Protein AF-0000000082424205 (afdb_homodimer)

Foldseek 3Di:
DAQEAEAEEQFAQVSLVVVLVVVVVVCVVQQQALLQAHDPPGDSPPPDSVQSHFWDADPVRGTAGNYAYEYQACVSLVCCCPDRNNNRYDPLSRYYHDDDFFQALCCLAPNSLVVCLVSNVVSNVVSVVSHRHYDYYHYDADPRRGSRNNSSVNNVVVCCVVPVD/DAQEAEAEEQFADVSLVVVLVVVVVVCVVQQAALLQAHDPPGDSPPPPSVQSHFWDADPVRGTAGNYAYEYQACVSLVCCCPDRNNNRYDPLSRYYHDDDFFQALCCLAPNSLVVCLVSNVVSNVVSVVSHRHYDYYHYDADPRRTSRNNSSVNNVVVCCVVPVD

pLDDT: mean 86.55, std 11.35, range [43.88, 97.56]

Solvent-accessible surface area (backbone atoms only — not comparable to full-atom values): 16750 Å² total; per-residue (Å²): 127,83,56,60,23,39,39,35,39,19,35,20,66,64,23,35,54,50,43,54,51,50,54,51,52,53,24,61,69,63,51,32,42,48,60,16,39,56,52,88,86,54,66,68,63,91,76,52,64,66,53,59,17,40,35,42,73,45,96,89,57,32,41,28,62,36,53,35,34,36,22,51,35,47,66,65,54,50,50,49,62,69,38,87,46,30,61,27,53,59,70,83,34,59,42,56,43,90,45,82,65,54,86,32,26,62,44,12,38,69,47,63,28,60,73,45,44,62,60,53,50,52,50,51,49,55,54,52,70,73,45,92,28,67,41,29,34,38,38,34,39,44,52,44,19,21,20,44,26,16,27,40,51,45,49,50,55,49,47,44,67,78,38,30,94,127,84,56,60,24,39,40,36,40,20,34,21,67,64,23,36,56,50,44,55,51,48,53,52,51,54,24,60,70,64,51,33,43,49,61,16,40,56,52,88,86,55,68,68,63,90,76,52,63,68,52,60,18,42,34,44,72,47,95,87,58,31,40,27,64,36,52,35,36,36,24,50,36,46,67,65,54,48,49,47,61,70,36,87,46,31,60,28,50,61,69,83,34,58,42,57,44,92,46,82,66,57,82,30,27,63,44,13,38,70,47,63,30,60,73,45,44,62,61,55,50,52,49,51,47,56,54,53,68,72,45,92,28,68,41,29,35,38,36,34,40,45,50,45,21,22,20,43,24,16,27,41,52,45,49,50,55,50,46,45,67,77,38,30,93

Organism: NCBI:txid245042

Radius of gyration: 18.66 Å; Cα contacts (8 Å, |Δi|>4): 651; chains: 2; bounding box: 44×49×50 Å

InterPro domains:
  IPR000217 Tubulin [PR01161] (12-32)
  IPR000217 Tubulin [PR01161] (55-74)
  IPR000217 Tubulin [PR01161] (97-108)
  IPR000217 Tubulin [PR01161] (110-134)
  IPR000217 Tubulin [PR01161] (136-154)
  IPR000217 Tubulin [PR01161] (155-165)
  IPR000217 Tubulin [PTHR11588] (4-165)
  IPR002452 Alpha tubulin [PR01162] (20-35)
  IPR002452 Alpha tubulin [PR01162] (47-60)
  IPR002452 Alpha tubulin [PR01162] (90-103)
  IPR002452 Alpha tubulin [PR01162] (122-130)
  IPR002452 Alpha tubulin [PR01162] (150-162)
  IPR002452 Alpha tubulin [PR01162] (163-165)
  IPR003008 Tubulin/FtsZ, GTPase domain [PF00091] (5-163)
  IPR003008 Tubulin/FtsZ, GTPase domain [SM00864] (51-165)
  IPR017975 Tubulin, conserved site [PS00227] (144-150)
  IPR036525 Tubulin/FtsZ, GTPase domain superfamily [G3DSA:3.40.50.1440] (3-165)
  IPR036525 Tubulin/FtsZ, GTPase domain superfamily [SSF52490] (4-165)

Sequence (330 aa):
MQERECISVHVGQAGVQMGNTCWELYCLEHGIQPDGQMPSDKTIGGGDDSFTTFFCETGAGKHVPRAIFVDLEPTVIDEVRGGVYRQLFHPEQLITGKEDAANNYARGHYTIGKEIIDQVLDRIRKLADQCTGLQGFLVFHSFGGGTGSGFTSLLMERLSVDYGKMQERECISVHVGQAGVQMGNTCWELYCLEHGIQPDGQMPSDKTIGGGDDSFTTFFCETGAGKHVPRAIFVDLEPTVIDEVRGGVYRQLFHPEQLITGKEDAANNYARGHYTIGKEIIDQVLDRIRKLADQCTGLQGFLVFHSFGGGTGSGFTSLLMERLSVDYGK

Secondary structure (DSSP, 8-state):
----EEEEEEEHHHHHHHHHHHHHHHHHHHT--TTS---TT----TT-HHHHHHEEE-TTS-EEESEEEEESSSHHHHHHHTSTTTTTS-GGGEEE-SS---S-HHIIIIIHHHHHHHHHHHHHHHHHHT-SSEEEEEEEEESS-SHHHHHHHHHHHHHHHHH--/----EEEEEEEHHHHHHHHHHHHHHHHHHHT--TTSPPPTT----TT-HHHHHHEEE-TTS-EEESEEEEESSSHHHHHHHTSTTTTTS-GGGEEE-SS---S-HHIIIIIHHHHHHHHHHHHHHHHHHT-SSEEEEEEEEESS-SHHHHHHHHHHHHHHHHH--

Structure (mmCIF, N/CA/C/O backbone):
data_AF-0000000082424205-model_v1
#
loop_
_entity.id
_entity.type
_entity.pdbx_description
1 polymer 'Tubulin alpha chain'
#
loop_
_atom_site.group_PDB
_atom_site.id
_atom_site.type_symbol
_atom_site.label_atom_id
_atom_site.label_alt_id
_atom_site.label_comp_id
_atom_site.label_asym_id
_atom_site.label_entity_id
_atom_site.label_seq_id
_atom_site.pdbx_PDB_ins_code
_atom_site.Cartn_x
_atom_site.Cartn_y
_atom_site.Cartn_z
_atom_site.occupancy
_atom_site.B_iso_or_equiv
_atom_site.auth_seq_id
_atom_site.auth_comp_id
_atom_site.auth_asym_id
_atom_site.auth_atom_id
_atom_site.pdbx_PDB_model_num
ATOM 1 N N . MET A 1 1 ? 18.297 9.453 -13.914 1 44.09 1 MET A N 1
ATOM 2 C CA . MET A 1 1 ? 17.641 9.68 -12.625 1 44.09 1 MET A CA 1
ATOM 3 C C . MET A 1 1 ? 17.156 8.367 -12.023 1 44.09 1 MET A C 1
ATOM 5 O O . MET A 1 1 ? 16.688 7.484 -12.742 1 44.09 1 MET A O 1
ATOM 9 N N . GLN A 1 2 ? 17.719 7.953 -10.992 1 57.41 2 GLN A N 1
ATOM 10 C CA . GLN A 1 2 ? 17.469 6.633 -10.422 1 57.41 2 GLN A CA 1
ATOM 11 C C . GLN A 1 2 ? 15.977 6.371 -10.25 1 57.41 2 GLN A C 1
ATOM 13 O O . GLN A 1 2 ? 15.242 7.227 -9.758 1 57.41 2 GLN A O 1
ATOM 18 N N . GLU A 1 3 ? 15.375 5.367 -10.922 1 76.75 3 GLU A N 1
ATOM 19 C CA . GLU A 1 3 ? 13.961 4.984 -10.859 1 76.75 3 GLU A CA 1
ATOM 20 C C . GLU A 1 3 ? 13.539 4.691 -9.422 1 76.75 3 GLU A C 1
ATOM 22 O O . GLU A 1 3 ? 14.344 4.203 -8.617 1 76.75 3 GLU A O 1
ATOM 27 N N . ARG A 1 4 ? 12.547 5.359 -8.961 1 85.12 4 ARG A N 1
ATOM 28 C CA . ARG A 1 4 ? 11.945 5.023 -7.676 1 85.12 4 ARG A CA 1
ATOM 29 C C . ARG A 1 4 ? 10.898 3.928 -7.828 1 85.12 4 ARG A C 1
ATOM 31 O O . ARG A 1 4 ? 9.836 4.156 -8.406 1 85.12 4 ARG A O 1
ATOM 38 N N . GLU A 1 5 ? 11.328 2.705 -7.402 1 92.56 5 GLU A N 1
ATOM 39 C CA . GLU A 1 5 ? 10.484 1.538 -7.617 1 92.56 5 GLU A CA 1
ATOM 40 C C . GLU A 1 5 ? 9.938 0.998 -6.301 1 92.56 5 GLU A C 1
ATOM 42 O O . GLU A 1 5 ? 10.547 1.192 -5.246 1 92.56 5 GLU A O 1
ATOM 47 N N . CYS A 1 6 ? 8.828 0.406 -6.402 1 93.94 6 CYS A N 1
ATOM 48 C CA . CYS A 1 6 ? 8.164 -0.158 -5.234 1 93.94 6 CYS A CA 1
ATOM 49 C C . CYS A 1 6 ? 7.539 -1.508 -5.562 1 93.94 6 CYS A C 1
ATOM 51 O O . CYS A 1 6 ? 7.004 -1.699 -6.656 1 93.94 6 CYS A O 1
ATOM 53 N N . ILE A 1 7 ? 7.648 -2.422 -4.621 1 96.19 7 ILE A N 1
ATOM 54 C CA . ILE A 1 7 ? 6.992 -3.715 -4.766 1 96.19 7 ILE A CA 1
ATOM 55 C C . ILE A 1 7 ? 5.742 -3.76 -3.885 1 96.19 7 ILE A C 1
ATOM 57 O O . ILE A 1 7 ? 5.805 -3.443 -2.693 1 96.19 7 ILE A O 1
ATOM 61 N N . SER A 1 8 ? 4.621 -4.102 -4.477 1 96.19 8 SER A N 1
ATOM 62 C CA . SER A 1 8 ? 3.369 -4.238 -3.74 1 96.19 8 SER A CA 1
ATOM 63 C C . SER A 1 8 ? 3.109 -5.688 -3.352 1 96.19 8 SER A C 1
ATOM 65 O O . SER A 1 8 ? 3.213 -6.59 -4.188 1 96.19 8 SER A O 1
ATOM 67 N N . VAL A 1 9 ? 2.748 -5.879 -2.094 1 96.75 9 VAL A N 1
ATOM 68 C CA . VAL A 1 9 ? 2.402 -7.219 -1.629 1 96.75 9 VAL A CA 1
ATOM 69 C C . VAL A 1 9 ? 0.969 -7.23 -1.105 1 96.75 9 VAL A C 1
ATOM 71 O O . VAL A 1 9 ? 0.669 -6.605 -0.083 1 96.75 9 VAL A O 1
ATOM 74 N N . HIS A 1 10 ? 0.152 -7.918 -1.775 1 96.06 10 HIS A N 1
ATOM 75 C CA . HIS A 1 10 ? -1.262 -8.031 -1.434 1 96.06 10 HIS A CA 1
ATOM 76 C C . HIS A 1 10 ? -1.552 -9.352 -0.726 1 96.06 10 HIS A C 1
ATOM 78 O O . HIS A 1 10 ? -1.491 -10.414 -1.341 1 96.06 10 HIS A O 1
ATOM 84 N N . VAL A 1 11 ? -1.947 -9.227 0.562 1 93.69 11 VAL A N 1
ATOM 85 C CA . VAL A 1 11 ? -2.043 -10.422 1.394 1 93.69 11 VAL A CA 1
ATOM 86 C C . VAL A 1 11 ? -3.482 -10.617 1.863 1 93.69 11 VAL A C 1
ATOM 88 O O . VAL A 1 11 ? -4.129 -9.664 2.311 1 93.69 11 VAL A O 1
ATOM 91 N N . GLY A 1 12 ? -3.963 -11.867 1.818 1 90.75 12 GLY A N 1
ATOM 92 C CA . GLY A 1 12 ? -5.273 -12.211 2.352 1 90.75 12 GLY A CA 1
ATOM 93 C C . GLY A 1 12 ? -6.41 -11.844 1.423 1 90.75 12 GLY A C 1
ATOM 94 O O . GLY A 1 12 ? -6.191 -11.227 0.379 1 90.75 12 GLY A O 1
ATOM 95 N N . GLN A 1 13 ? -7.598 -12.211 1.818 1 88.62 13 GLN A N 1
ATOM 96 C CA . GLN A 1 13 ? -8.781 -11.992 0.991 1 88.62 13 GLN A CA 1
ATOM 97 C C . GLN A 1 13 ? -8.953 -10.508 0.664 1 88.62 13 GLN A C 1
ATOM 99 O O . GLN A 1 13 ? -9.047 -10.133 -0.507 1 88.62 13 GLN A O 1
ATOM 104 N N . ALA A 1 14 ? -8.961 -9.742 1.713 1 87.62 14 ALA A N 1
ATOM 105 C CA . ALA A 1 14 ? -9.18 -8.312 1.491 1 87.62 14 ALA A CA 1
ATOM 106 C C . ALA A 1 14 ? -8.039 -7.703 0.685 1 87.62 14 ALA A C 1
ATOM 108 O O . ALA A 1 14 ? -8.266 -6.91 -0.229 1 87.62 14 ALA A O 1
ATOM 109 N N . GLY A 1 15 ? -6.797 -8.047 0.941 1 91.75 15 GLY A N 1
ATOM 110 C CA . GLY A 1 15 ? -5.641 -7.523 0.23 1 91.75 15 GLY A CA 1
ATOM 111 C C . GLY A 1 15 ? -5.633 -7.883 -1.243 1 91.75 15 GLY A C 1
ATOM 112 O O . GLY A 1 15 ? -5.367 -7.035 -2.096 1 91.75 15 GLY A O 1
ATOM 113 N N . VAL A 1 16 ? -5.945 -9.086 -1.507 1 93.69 16 VAL A N 1
ATOM 114 C CA . VAL A 1 16 ? -5.949 -9.57 -2.883 1 93.69 16 VAL A CA 1
ATOM 115 C C . VAL A 1 16 ? -7.066 -8.883 -3.67 1 93.69 16 VAL A C 1
ATOM 117 O O . VAL A 1 16 ? -6.848 -8.422 -4.793 1 93.69 16 VAL A O 1
ATOM 120 N N . GLN A 1 17 ? -8.219 -8.82 -3.078 1 89.12 17 GLN A N 1
ATOM 121 C CA . GLN A 1 17 ? -9.344 -8.172 -3.746 1 89.12 17 GLN A CA 1
ATOM 122 C C . GLN A 1 17 ? -9.047 -6.699 -4.016 1 89.12 17 GLN A C 1
ATOM 124 O O . GLN A 1 17 ? -9.305 -6.199 -5.113 1 89.12 17 GLN A O 1
ATOM 129 N N . MET A 1 18 ? -8.477 -6.059 -3.07 1 86.75 18 MET A N 1
ATOM 130 C CA . MET A 1 18 ? -8.102 -4.656 -3.24 1 86.75 18 MET A CA 1
ATOM 131 C C . MET A 1 18 ? -7.02 -4.508 -4.301 1 86.75 18 MET A C 1
ATOM 133 O O . MET A 1 18 ? -7.098 -3.619 -5.152 1 86.75 18 MET A O 1
ATOM 137 N N . GLY A 1 19 ? -6.062 -5.359 -4.211 1 91 19 GLY A N 1
ATOM 138 C CA . GLY A 1 19 ? -5.004 -5.316 -5.207 1 91 19 GLY A CA 1
ATOM 139 C C . GLY A 1 19 ? -5.516 -5.488 -6.625 1 91 19 GLY A C 1
ATOM 140 O O . GLY A 1 19 ? -5.129 -4.738 -7.527 1 91 19 GLY A O 1
ATOM 141 N N . ASN A 1 20 ? -6.379 -6.465 -6.781 1 89.75 20 ASN A N 1
ATOM 142 C CA . ASN A 1 20 ? -6.938 -6.723 -8.102 1 89.75 20 ASN A CA 1
ATOM 143 C C . ASN A 1 20 ? -7.641 -5.488 -8.664 1 89.75 20 ASN A C 1
ATOM 145 O O . ASN A 1 20 ? -7.398 -5.094 -9.805 1 89.75 20 ASN A O 1
ATOM 149 N N . THR A 1 21 ? -8.398 -4.855 -7.883 1 83.56 21 THR A N 1
ATOM 150 C CA . THR A 1 21 ? -9.125 -3.66 -8.281 1 83.56 21 THR A CA 1
ATOM 151 C C . THR A 1 21 ? -8.164 -2.514 -8.586 1 83.56 21 THR A C 1
ATOM 153 O O . THR A 1 21 ? -8.312 -1.814 -9.586 1 83.56 21 THR A O 1
ATOM 156 N N . CYS A 1 22 ? -7.195 -2.312 -7.793 1 83.81 22 CYS A N 1
ATOM 157 C CA . CYS A 1 22 ? -6.242 -1.216 -7.938 1 83.81 22 CYS A CA 1
ATOM 158 C C . CYS A 1 22 ? -5.438 -1.356 -9.227 1 83.81 22 CYS A C 1
ATOM 160 O O . CYS A 1 22 ? -5.246 -0.379 -9.945 1 83.81 22 CYS A O 1
ATOM 162 N N . TRP A 1 23 ? -4.965 -2.479 -9.469 1 90.06 23 TRP A N 1
ATOM 163 C CA . TRP A 1 23 ? -4.121 -2.668 -10.648 1 90.06 23 TRP A CA 1
ATOM 164 C C . TRP A 1 23 ? -4.938 -2.535 -11.93 1 90.06 23 TRP A C 1
ATOM 166 O O . TRP A 1 23 ? -4.43 -2.059 -12.945 1 90.06 23 TRP A O 1
ATOM 176 N N . GLU A 1 24 ? -6.215 -2.977 -11.859 1 84.69 24 GLU A N 1
ATOM 177 C CA . GLU A 1 24 ? -7.102 -2.703 -12.992 1 84.69 24 GLU A CA 1
ATOM 178 C C . GLU A 1 24 ? -7.215 -1.205 -13.25 1 84.69 24 GLU A C 1
ATOM 180 O O . GLU A 1 24 ? -7.121 -0.761 -14.398 1 84.69 24 GLU A O 1
ATOM 185 N N . LEU A 1 25 ? -7.387 -0.487 -12.211 1 78.25 25 LEU A N 1
ATOM 186 C CA . LEU A 1 25 ? -7.508 0.962 -12.328 1 78.25 25 LEU A CA 1
ATOM 187 C C . LEU A 1 25 ? -6.23 1.575 -12.883 1 78.25 25 LEU A C 1
ATOM 189 O O . LEU A 1 25 ? -6.281 2.475 -13.727 1 78.25 25 LEU A O 1
ATOM 193 N N . TYR A 1 26 ? -5.039 1.103 -12.406 1 83.81 26 TYR A N 1
ATOM 194 C CA . TYR A 1 26 ? -3.762 1.593 -12.914 1 83.81 26 TYR A CA 1
ATOM 195 C C . TYR A 1 26 ? -3.646 1.364 -14.414 1 83.81 26 TYR A C 1
ATOM 197 O O . TYR A 1 26 ? -3.184 2.242 -15.148 1 83.81 26 TYR A O 1
ATOM 205 N N . CYS A 1 27 ? -4.039 0.224 -14.805 1 86.31 27 CYS A N 1
ATOM 206 C CA . CYS A 1 27 ? -3.977 -0.115 -16.219 1 86.31 27 CYS A CA 1
ATOM 207 C C . CYS A 1 27 ? -4.883 0.798 -17.047 1 86.31 27 CYS A C 1
ATOM 209 O O . CYS A 1 27 ? -4.457 1.348 -18.062 1 86.31 27 CYS A O 1
ATOM 211 N N . LEU A 1 28 ? -6.086 0.944 -16.641 1 77.94 28 LEU A N 1
ATOM 212 C CA . LEU A 1 28 ? -7.055 1.774 -17.359 1 77.94 28 LEU A CA 1
ATOM 213 C C . LEU A 1 28 ? -6.543 3.203 -17.5 1 77.94 28 LEU A C 1
ATOM 215 O O . LEU A 1 28 ? -6.605 3.787 -18.578 1 77.94 28 LEU A O 1
ATOM 219 N N . GLU A 1 29 ? -5.906 3.682 -16.547 1 75.38 29 GLU A N 1
ATOM 220 C CA . GLU A 1 29 ? -5.438 5.062 -16.531 1 75.38 29 GLU A CA 1
ATOM 221 C C . GLU A 1 29 ? -4.27 5.262 -17.484 1 75.38 29 GLU A C 1
ATOM 223 O O . GLU A 1 29 ? -4.125 6.328 -18.078 1 75.38 29 GLU A O 1
ATOM 228 N N . HIS A 1 30 ? -3.572 4.27 -17.609 1 79.94 30 HIS A N 1
ATOM 229 C CA . HIS A 1 30 ? -2.357 4.434 -18.391 1 79.94 30 HIS A CA 1
ATOM 230 C C . HIS A 1 30 ? -2.51 3.801 -19.781 1 79.94 30 HIS A C 1
ATOM 232 O O . HIS A 1 30 ? -1.548 3.738 -20.547 1 79.94 30 HIS A O 1
ATOM 238 N N . GLY A 1 31 ? -3.688 3.322 -19.953 1 82.56 31 GLY A N 1
ATOM 239 C CA . GLY A 1 31 ? -3.953 2.752 -21.266 1 82.56 31 GLY A CA 1
ATOM 240 C C . GLY A 1 31 ? -3.291 1.402 -21.484 1 82.56 31 GLY A C 1
ATOM 241 O O . GLY A 1 31 ? -2.971 1.031 -22.609 1 82.56 31 GLY A O 1
ATOM 242 N N . ILE A 1 32 ? -2.971 0.729 -20.406 1 88.12 32 ILE A N 1
ATOM 243 C CA . ILE A 1 32 ? -2.406 -0.614 -20.484 1 88.12 32 ILE A CA 1
ATOM 244 C C . ILE A 1 32 ? -3.527 -1.638 -20.656 1 88.12 32 ILE A C 1
ATOM 246 O O . ILE A 1 32 ? -4.516 -1.609 -19.922 1 88.12 32 ILE A O 1
ATOM 250 N N . GLN A 1 33 ? -3.357 -2.475 -21.578 1 91.75 33 GLN A N 1
ATOM 251 C CA . GLN A 1 33 ? -4.336 -3.531 -21.812 1 91.75 33 GLN A CA 1
ATOM 252 C C . GLN A 1 33 ? -4.227 -4.625 -20.75 1 91.75 33 GLN A C 1
ATOM 254 O O . GLN A 1 33 ? -3.223 -4.711 -20.047 1 91.75 33 GLN A O 1
ATOM 259 N N . PRO A 1 34 ? -5.234 -5.461 -20.625 1 92.62 34 PRO A N 1
ATOM 260 C CA . PRO A 1 34 ? -5.258 -6.484 -19.578 1 92.62 34 PRO A CA 1
ATOM 261 C C . PRO A 1 34 ? -4.09 -7.465 -19.688 1 92.62 34 PRO A C 1
ATOM 263 O O . PRO A 1 34 ? -3.77 -8.156 -18.719 1 92.62 34 PRO A O 1
ATOM 266 N N . ASP A 1 35 ? -3.473 -7.477 -20.797 1 92.56 35 ASP A N 1
ATOM 267 C CA . ASP A 1 35 ? -2.348 -8.391 -20.969 1 92.56 35 ASP A CA 1
ATOM 268 C C . ASP A 1 35 ? -1.019 -7.672 -20.75 1 92.56 35 ASP A C 1
ATOM 270 O O . ASP A 1 35 ? 0.048 -8.242 -20.969 1 92.56 35 ASP A O 1
ATOM 274 N N . GLY A 1 36 ? -1.076 -6.383 -20.344 1 92.06 36 GLY A N 1
ATOM 275 C CA . GLY A 1 36 ? 0.127 -5.625 -20.047 1 92.06 36 GLY A CA 1
ATOM 276 C C . GLY A 1 36 ? 0.686 -4.887 -21.234 1 92.06 36 GLY A C 1
ATOM 277 O O . GLY A 1 36 ? 1.677 -4.16 -21.125 1 92.06 36 GLY A O 1
ATOM 278 N N . GLN A 1 37 ? 0.066 -5.023 -22.375 1 92.06 37 GLN A N 1
ATOM 279 C CA . GLN A 1 37 ? 0.55 -4.348 -23.562 1 92.06 37 GLN A CA 1
ATOM 280 C C . GLN A 1 37 ? -0.008 -2.932 -23.656 1 92.06 37 GLN A C 1
ATOM 282 O O . GLN A 1 37 ? -1.08 -2.643 -23.125 1 92.06 37 GLN A O 1
ATOM 287 N N . MET A 1 38 ? 0.776 -2.105 -24.172 1 86.06 38 MET A N 1
ATOM 288 C CA . MET A 1 38 ? 0.33 -0.743 -24.453 1 86.06 38 MET A CA 1
ATOM 289 C C . MET A 1 38 ? 0.07 -0.551 -25.938 1 86.06 38 MET A C 1
ATOM 291 O O . MET A 1 38 ? 0.834 -1.037 -26.781 1 86.06 38 MET A O 1
ATOM 295 N N . PRO A 1 39 ? -1.038 0.11 -26.156 1 76.94 39 PRO A N 1
ATOM 296 C CA . PRO A 1 39 ? -1.287 0.369 -27.578 1 76.94 39 PRO A CA 1
ATOM 297 C C . PRO A 1 39 ? -0.208 1.239 -28.203 1 76.94 39 PRO A C 1
ATOM 299 O O . PRO A 1 39 ? 0.379 2.092 -27.547 1 76.94 39 PRO A O 1
ATOM 302 N N . SER A 1 40 ? 0.181 0.964 -29.328 1 68.81 40 SER A N 1
ATOM 303 C CA . SER A 1 40 ? 1.245 1.612 -30.094 1 68.81 40 SER A CA 1
ATOM 304 C C . SER A 1 40 ? 1.058 3.125 -30.125 1 68.81 40 SER A C 1
ATOM 306 O O . SER A 1 40 ? 2.033 3.875 -30.219 1 68.81 40 SER A O 1
ATOM 308 N N . ASP A 1 41 ? -0.094 3.643 -30.016 1 65.69 41 ASP A N 1
ATOM 309 C CA . ASP A 1 41 ? -0.349 5.07 -30.188 1 65.69 41 ASP A CA 1
ATOM 310 C C . ASP A 1 41 ? -0.282 5.805 -28.859 1 65.69 41 ASP A C 1
ATOM 312 O O . ASP A 1 41 ? -0.429 7.027 -28.812 1 65.69 41 ASP A O 1
ATOM 316 N N . LYS A 1 42 ? -0.223 5.105 -27.922 1 61.56 42 LYS A N 1
ATOM 317 C CA . LYS A 1 42 ? -0.179 5.762 -26.609 1 61.56 42 LYS A CA 1
ATOM 318 C C . LYS A 1 42 ? 1.198 5.621 -25.969 1 61.56 42 LYS A C 1
ATOM 320 O O . LYS A 1 42 ? 1.838 4.57 -26.094 1 61.56 42 LYS A O 1
ATOM 325 N N . THR A 1 43 ? 1.988 6.656 -26.031 1 55.03 43 THR A N 1
ATOM 326 C CA . THR A 1 43 ? 3.227 6.652 -25.266 1 55.03 43 THR A CA 1
ATOM 327 C C . THR A 1 43 ? 2.963 7.047 -23.812 1 55.03 43 THR A C 1
ATOM 329 O O . THR A 1 43 ? 2.068 7.848 -23.531 1 55.03 43 THR A O 1
ATOM 332 N N . ILE A 1 44 ? 3.145 6.043 -22.969 1 55.88 44 ILE A N 1
ATOM 333 C CA . ILE A 1 44 ? 3.119 6.531 -21.594 1 55.88 44 ILE A CA 1
ATOM 334 C C . ILE A 1 44 ? 3.846 7.871 -21.516 1 55.88 44 ILE A C 1
ATOM 336 O O . ILE A 1 44 ? 4.949 8.023 -22.031 1 55.88 44 ILE A O 1
ATOM 340 N N . GLY A 1 45 ? 3.227 8.852 -21.562 1 47.53 45 GLY A N 1
ATOM 341 C CA . GLY A 1 45 ? 4.008 10.07 -21.469 1 47.53 45 GLY A CA 1
ATOM 342 C C . GLY A 1 45 ? 5.215 9.945 -20.562 1 47.53 45 GLY A C 1
ATOM 343 O O . GLY A 1 45 ? 5.141 9.297 -19.516 1 47.53 45 GLY A O 1
ATOM 344 N N . GLY A 1 46 ? 6.445 9.75 -21.188 1 47.31 46 GLY A N 1
ATOM 345 C CA . GLY A 1 46 ? 7.789 9.734 -20.625 1 47.31 46 GLY A CA 1
ATOM 346 C C . GLY A 1 46 ? 7.852 10.242 -19.203 1 47.31 46 GLY A C 1
ATOM 347 O O . GLY A 1 46 ? 8.828 10 -18.484 1 47.31 46 GLY A O 1
ATOM 348 N N . GLY A 1 47 ? 7.02 11.039 -18.812 1 47.03 47 GLY A N 1
ATOM 349 C CA . GLY A 1 47 ? 7.227 11.828 -17.609 1 47.03 47 GLY A CA 1
ATOM 350 C C . GLY A 1 47 ? 6.484 11.281 -16.406 1 47.03 47 GLY A C 1
ATOM 351 O O . GLY A 1 47 ? 6.516 11.875 -15.328 1 47.03 47 GLY A O 1
ATOM 352 N N . ASP A 1 48 ? 5.734 10.102 -16.672 1 57.78 48 ASP A N 1
ATOM 353 C CA . ASP A 1 48 ? 4.902 9.758 -15.531 1 57.78 48 ASP A CA 1
ATOM 354 C C . ASP A 1 48 ? 5.629 8.789 -14.594 1 57.78 48 ASP A C 1
ATOM 356 O O . ASP A 1 48 ? 5.625 7.578 -14.828 1 57.78 48 ASP A O 1
ATOM 360 N N . ASP A 1 49 ? 6.504 9.234 -13.75 1 64.12 49 ASP A N 1
ATOM 361 C CA . ASP A 1 49 ? 7.301 8.609 -12.703 1 64.12 49 ASP A CA 1
ATOM 362 C C . ASP A 1 49 ? 6.473 7.586 -11.922 1 64.12 49 ASP A C 1
ATOM 364 O O . ASP A 1 49 ? 6.992 6.547 -11.508 1 64.12 49 ASP A O 1
ATOM 368 N N . SER A 1 50 ? 5.156 7.797 -11.992 1 65.31 50 SER A N 1
ATOM 369 C CA . SER A 1 50 ? 4.352 6.879 -11.195 1 65.31 50 SER A CA 1
ATOM 370 C C . SER A 1 50 ? 4.207 5.527 -11.883 1 65.31 50 SER A C 1
ATOM 372 O O . SER A 1 50 ? 4.164 4.488 -11.219 1 65.31 50 SER A O 1
ATOM 374 N N . PHE A 1 51 ? 4.352 5.539 -13.133 1 75.25 51 PHE A N 1
ATOM 375 C CA . PHE A 1 51 ? 4.203 4.309 -13.906 1 75.25 51 PHE A CA 1
ATOM 376 C C . PHE A 1 51 ? 5.406 3.395 -13.703 1 75.25 51 PHE A C 1
ATOM 378 O O . PHE A 1 51 ? 5.246 2.221 -13.359 1 75.25 51 PHE A O 1
ATOM 385 N N . THR A 1 52 ? 6.527 3.971 -13.812 1 82.19 52 THR A N 1
ATOM 386 C CA . THR A 1 52 ? 7.738 3.166 -13.688 1 82.19 52 THR A CA 1
ATOM 387 C C . THR A 1 52 ? 7.941 2.725 -12.242 1 82.19 52 THR A C 1
ATOM 389 O O . THR A 1 52 ? 8.695 1.788 -11.977 1 82.19 52 THR A O 1
ATOM 392 N N . THR A 1 53 ? 7.246 3.311 -11.375 1 86.31 53 THR A N 1
ATOM 393 C CA . THR A 1 53 ? 7.355 2.973 -9.961 1 86.31 53 THR A CA 1
ATOM 394 C C . THR A 1 53 ? 6.734 1.607 -9.688 1 86.31 53 THR A C 1
ATOM 396 O O . THR A 1 53 ? 7.281 0.814 -8.914 1 86.31 53 THR A O 1
ATOM 399 N N . PHE A 1 54 ? 5.719 1.287 -10.445 1 90.38 54 PHE A N 1
ATOM 400 C CA . PHE A 1 54 ? 4.926 0.131 -10.039 1 90.38 54 PHE A CA 1
ATOM 401 C C . PHE A 1 54 ? 4.992 -0.967 -11.094 1 90.38 54 PHE A C 1
ATOM 403 O O . PHE A 1 54 ? 4.633 -2.115 -10.828 1 90.38 54 PHE A O 1
ATOM 410 N N . PHE A 1 55 ? 5.441 -0.604 -12.242 1 91.88 55 PHE A N 1
ATOM 411 C CA . PHE A 1 55 ? 5.496 -1.588 -13.32 1 91.88 55 PHE A CA 1
ATOM 412 C C . PHE A 1 55 ? 6.938 -1.851 -13.742 1 91.88 55 PHE A C 1
ATOM 414 O O . PHE A 1 55 ? 7.785 -0.957 -13.664 1 91.88 55 PHE A O 1
ATOM 421 N N . CYS A 1 56 ? 7.117 -3.074 -14.117 1 90.81 56 CYS A N 1
ATOM 422 C CA . CYS A 1 56 ? 8.336 -3.451 -14.82 1 90.81 56 CYS A CA 1
ATOM 423 C C . CYS A 1 56 ? 8.07 -3.689 -16.297 1 90.81 56 CYS A C 1
ATOM 425 O O . CYS A 1 56 ? 7.062 -4.297 -16.656 1 90.81 56 CYS A O 1
ATOM 427 N N . GLU A 1 57 ? 8.883 -3.18 -17.047 1 87.88 57 GLU A N 1
ATOM 428 C CA . GLU A 1 57 ? 8.766 -3.424 -18.484 1 87.88 57 GLU A CA 1
ATOM 429 C C . GLU A 1 57 ? 9.648 -4.586 -18.922 1 87.88 57 GLU A C 1
ATOM 431 O O . GLU A 1 57 ? 10.867 -4.57 -18.703 1 87.88 57 GLU A O 1
ATOM 436 N N . THR A 1 58 ? 8.992 -5.559 -19.484 1 87.88 58 THR A N 1
ATOM 437 C CA . THR A 1 58 ? 9.742 -6.707 -19.984 1 87.88 58 THR A CA 1
ATOM 438 C C . THR A 1 58 ? 10.391 -6.391 -21.328 1 87.88 58 THR A C 1
ATOM 440 O O . THR A 1 58 ? 10.086 -5.367 -21.953 1 87.88 58 THR A O 1
ATOM 443 N N . GLY A 1 59 ? 11.266 -7.258 -21.75 1 84.38 59 GLY A N 1
ATOM 444 C CA . GLY A 1 59 ? 11.914 -7.105 -23.047 1 84.38 59 GLY A CA 1
ATOM 445 C C . GLY A 1 59 ? 10.93 -7.086 -24.203 1 84.38 59 GLY A C 1
ATOM 446 O O . GLY A 1 59 ? 11.188 -6.449 -25.234 1 84.38 59 GLY A O 1
ATOM 447 N N . ALA A 1 60 ? 9.789 -7.715 -24.094 1 85.31 60 ALA A N 1
ATOM 448 C CA . ALA A 1 60 ? 8.781 -7.809 -25.156 1 85.31 60 ALA A CA 1
ATOM 449 C C . ALA A 1 60 ? 7.844 -6.605 -25.125 1 85.31 60 ALA A C 1
ATOM 451 O O . ALA A 1 60 ? 6.863 -6.555 -25.875 1 85.31 60 ALA A O 1
ATOM 452 N N . GLY A 1 61 ? 8.094 -5.668 -24.172 1 84.75 61 GLY A N 1
ATOM 453 C CA . GLY A 1 61 ? 7.305 -4.449 -24.125 1 84.75 61 GLY A CA 1
ATOM 454 C C . GLY A 1 61 ? 6.09 -4.559 -23.219 1 84.75 61 GLY A C 1
ATOM 455 O O . GLY A 1 61 ? 5.262 -3.643 -23.172 1 84.75 61 GLY A O 1
ATOM 456 N N . LYS A 1 62 ? 5.977 -5.672 -22.562 1 89.62 62 LYS A N 1
ATOM 457 C CA . LYS A 1 62 ? 4.871 -5.852 -21.641 1 89.62 62 LYS A CA 1
ATOM 458 C C . LYS A 1 62 ? 5.152 -5.164 -20.297 1 89.62 62 LYS A C 1
ATOM 460 O O . LYS A 1 62 ? 6.273 -5.215 -19.797 1 89.62 62 LYS A O 1
ATOM 465 N N . HIS A 1 63 ? 4.16 -4.527 -19.844 1 90.56 63 HIS A N 1
ATOM 466 C CA . HIS A 1 63 ? 4.254 -3.924 -18.516 1 90.56 63 HIS A CA 1
ATOM 467 C C . HIS A 1 63 ? 3.627 -4.824 -17.453 1 90.56 63 HIS A C 1
ATOM 469 O O . HIS A 1 63 ? 2.424 -5.09 -17.5 1 90.56 63 HIS A O 1
ATOM 475 N N . VAL A 1 64 ? 4.445 -5.215 -16.562 1 93.06 64 VAL A N 1
ATOM 476 C CA . VAL A 1 64 ? 4.012 -6.164 -15.547 1 93.06 64 VAL A CA 1
ATOM 477 C C . VAL A 1 64 ? 4.086 -5.508 -14.164 1 93.06 64 VAL A C 1
ATOM 479 O O . VAL A 1 64 ? 5.086 -4.875 -13.828 1 93.06 64 VAL A O 1
ATOM 482 N N . PRO A 1 65 ? 3.043 -5.695 -13.414 1 95 65 PRO A N 1
ATOM 483 C CA . PRO A 1 65 ? 3.062 -5.117 -12.07 1 95 65 PRO A CA 1
ATOM 484 C C . PRO A 1 65 ? 4.191 -5.672 -11.211 1 95 65 PRO A C 1
ATOM 486 O O . PRO A 1 65 ? 4.477 -6.871 -11.25 1 95 65 PRO A O 1
ATOM 489 N N . ARG A 1 66 ? 4.863 -4.77 -10.508 1 95.81 66 ARG A N 1
ATOM 490 C CA . ARG A 1 66 ? 5.73 -5.199 -9.414 1 95.81 66 ARG A CA 1
ATOM 491 C C . ARG A 1 66 ? 4.91 -5.551 -8.172 1 95.81 66 ARG A C 1
ATOM 493 O O . ARG A 1 66 ? 4.938 -4.82 -7.18 1 95.81 66 ARG A O 1
ATOM 500 N N . ALA A 1 67 ? 4.277 -6.703 -8.242 1 96.94 67 ALA A N 1
ATOM 501 C CA . ALA A 1 67 ? 3.303 -7.055 -7.211 1 96.94 67 ALA A CA 1
ATOM 502 C C . ALA A 1 67 ? 3.291 -8.562 -6.957 1 96.94 67 ALA A C 1
ATOM 504 O O . ALA A 1 67 ? 3.568 -9.352 -7.863 1 96.94 67 ALA A O 1
ATOM 505 N N . ILE A 1 68 ? 3.006 -8.867 -5.766 1 97.5 68 ILE A N 1
ATOM 506 C CA . ILE A 1 68 ? 2.777 -10.242 -5.348 1 97.5 68 ILE A CA 1
ATOM 507 C C . ILE A 1 68 ? 1.417 -10.359 -4.664 1 97.5 68 ILE A C 1
ATOM 509 O O . ILE A 1 68 ? 1.048 -9.5 -3.859 1 97.5 68 ILE A O 1
ATOM 513 N N . PHE A 1 69 ? 0.68 -11.406 -5.039 1 97.5 69 PHE A N 1
ATOM 514 C CA . PHE A 1 69 ? -0.585 -11.742 -4.398 1 97.5 69 PHE A CA 1
ATOM 515 C C . PHE A 1 69 ? -0.461 -13.031 -3.596 1 97.5 69 PHE A C 1
ATOM 517 O O . PHE A 1 69 ? 0.021 -14.047 -4.109 1 97.5 69 PHE A O 1
ATOM 524 N N . VAL A 1 70 ? -0.867 -12.914 -2.355 1 96.25 70 VAL A N 1
ATOM 525 C CA . VAL A 1 70 ? -0.714 -14.07 -1.476 1 96.25 70 VAL A CA 1
ATOM 526 C C . VAL A 1 70 ? -2.004 -14.297 -0.692 1 96.25 70 VAL A C 1
ATOM 528 O O . VAL A 1 70 ? -2.551 -13.367 -0.099 1 96.25 70 VAL A O 1
ATOM 531 N N . ASP A 1 71 ? -2.471 -15.453 -0.682 1 93.88 71 ASP A N 1
ATOM 532 C CA . ASP A 1 71 ? -3.531 -15.891 0.22 1 93.88 71 ASP A CA 1
ATOM 533 C C . ASP A 1 71 ? -3.344 -17.359 0.616 1 93.88 71 ASP A C 1
ATOM 535 O O . ASP A 1 71 ? -2.99 -18.188 -0.22 1 93.88 71 ASP A O 1
ATOM 539 N N . LEU A 1 72 ? -3.598 -17.547 1.885 1 90.25 72 LEU A N 1
ATOM 540 C CA . LEU A 1 72 ? -3.428 -18.906 2.379 1 90.25 72 LEU A CA 1
ATOM 541 C C . LEU A 1 72 ? -4.539 -19.812 1.864 1 90.25 72 LEU A C 1
ATOM 543 O O . LEU A 1 72 ? -4.43 -21.047 1.938 1 90.25 72 LEU A O 1
ATOM 547 N N . GLU A 1 73 ? -5.629 -19.266 1.362 1 89.38 73 GLU A N 1
ATOM 548 C CA . GLU A 1 73 ? -6.691 -19.969 0.65 1 89.38 73 GLU A CA 1
ATOM 549 C C . GLU A 1 73 ? -6.703 -19.594 -0.831 1 89.38 73 GLU A C 1
ATOM 551 O O . GLU A 1 73 ? -6.465 -18.438 -1.189 1 89.38 73 GLU A O 1
ATOM 556 N N . PRO A 1 74 ? -7.18 -20.578 -1.68 1 91.5 74 PRO A N 1
ATOM 557 C CA . PRO A 1 74 ? -7.004 -20.359 -3.117 1 91.5 74 PRO A CA 1
ATOM 558 C C . PRO A 1 74 ? -8.086 -19.469 -3.719 1 91.5 74 PRO A C 1
ATOM 560 O O . PRO A 1 74 ? -7.906 -18.922 -4.805 1 91.5 74 PRO A O 1
ATOM 563 N N . THR A 1 75 ? -9.18 -19.281 -3.094 1 91.88 75 THR A N 1
ATOM 564 C CA . THR A 1 75 ? -10.398 -18.781 -3.711 1 91.88 75 THR A CA 1
ATOM 565 C C . THR A 1 75 ? -10.141 -17.422 -4.375 1 91.88 75 THR A C 1
ATOM 567 O O . THR A 1 75 ? -10.383 -17.266 -5.574 1 91.88 75 THR A O 1
ATOM 570 N N . VAL A 1 76 ? -9.641 -16.5 -3.672 1 92.69 76 VAL A N 1
ATOM 571 C CA . VAL A 1 76 ? -9.523 -15.148 -4.211 1 92.69 76 VAL A CA 1
ATOM 572 C C . VAL A 1 76 ? -8.375 -15.094 -5.215 1 92.69 76 VAL A C 1
ATOM 574 O O . VAL A 1 76 ? -8.414 -14.312 -6.164 1 92.69 76 VAL A O 1
ATOM 577 N N . ILE A 1 77 ? -7.363 -15.867 -5.039 1 95.88 77 ILE A N 1
ATOM 578 C CA . ILE A 1 77 ? -6.27 -15.938 -6 1 95.88 77 ILE A CA 1
ATOM 579 C C . ILE A 1 77 ? -6.773 -16.516 -7.316 1 95.88 77 ILE A C 1
ATOM 581 O O . ILE A 1 77 ? -6.402 -16.062 -8.398 1 95.88 77 ILE A O 1
ATOM 585 N N . ASP A 1 78 ? -7.613 -17.516 -7.211 1 95.12 78 ASP A N 1
ATOM 586 C CA . ASP A 1 78 ? -8.195 -18.125 -8.406 1 95.12 78 ASP A CA 1
ATOM 587 C C . ASP A 1 78 ? -9.047 -17.125 -9.172 1 95.12 78 ASP A C 1
ATOM 589 O O . ASP A 1 78 ? -9.109 -17.172 -10.406 1 95.12 78 ASP A O 1
ATOM 593 N N . GLU A 1 79 ? -9.664 -16.25 -8.414 1 94.25 79 GLU A N 1
ATOM 594 C CA . GLU A 1 79 ? -10.414 -15.18 -9.07 1 94.25 79 GLU A CA 1
ATOM 595 C C . GLU A 1 79 ? -9.508 -14.289 -9.906 1 94.25 79 GLU A C 1
ATOM 597 O O . GLU A 1 79 ? -9.875 -13.867 -11 1 94.25 79 GLU A O 1
ATOM 602 N N . VAL A 1 80 ? -8.328 -14.008 -9.375 1 95.12 80 VAL A N 1
ATOM 603 C CA . VAL A 1 80 ? -7.355 -13.219 -10.125 1 95.12 80 VAL A CA 1
ATOM 604 C C . VAL A 1 80 ? -6.859 -14.016 -11.328 1 95.12 80 VAL A C 1
ATOM 606 O O . VAL A 1 80 ? -6.805 -13.492 -12.445 1 95.12 80 VAL A O 1
ATOM 609 N N . ARG A 1 81 ? -6.617 -15.25 -11.156 1 95.62 81 ARG A N 1
ATOM 610 C CA . ARG A 1 81 ? -6.113 -16.141 -12.195 1 95.62 81 ARG A CA 1
ATOM 611 C C . ARG A 1 81 ? -7.125 -16.281 -13.328 1 95.62 81 ARG A C 1
ATOM 613 O O . ARG A 1 81 ? -6.746 -16.484 -14.484 1 95.62 81 ARG A O 1
ATOM 620 N N . GLY A 1 82 ? -8.32 -16.188 -13 1 94.38 82 GLY A N 1
ATOM 621 C CA . GLY A 1 82 ? -9.367 -16.406 -13.977 1 94.38 82 GLY A CA 1
ATOM 622 C C . GLY A 1 82 ? -10.023 -15.125 -14.438 1 94.38 82 GL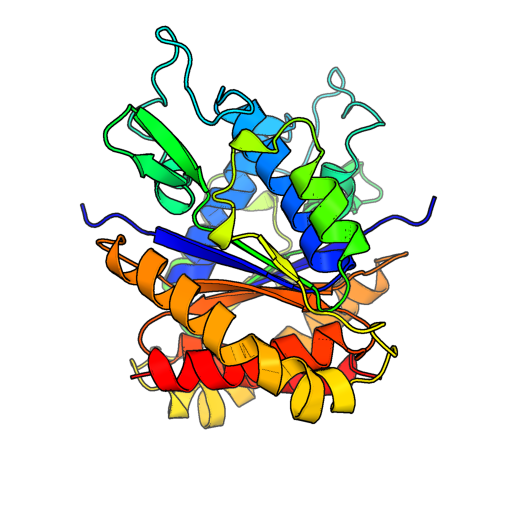Y A C 1
ATOM 623 O O . GLY A 1 82 ? -11 -15.156 -15.188 1 94.38 82 GLY A O 1
ATOM 624 N N . GLY A 1 83 ? -9.539 -14.008 -13.984 1 93 83 GLY A N 1
ATOM 625 C CA . GLY A 1 83 ? -10.172 -12.734 -14.281 1 93 83 GLY A CA 1
ATOM 626 C C . GLY A 1 83 ? -9.719 -12.125 -15.594 1 93 83 GLY A C 1
ATOM 627 O O . GLY A 1 83 ? -8.891 -12.711 -16.297 1 93 83 GLY A O 1
ATOM 628 N N . VAL A 1 84 ? -10.18 -10.945 -15.93 1 92.25 84 VAL A N 1
ATOM 629 C CA . VAL A 1 84 ? -9.93 -10.227 -17.172 1 92.25 84 VAL A CA 1
ATOM 630 C C . VAL A 1 84 ? -8.438 -9.898 -17.281 1 92.25 84 VAL A C 1
ATOM 632 O O . VAL A 1 84 ? -7.863 -9.953 -18.375 1 92.25 84 VAL A O 1
ATOM 635 N N . TYR A 1 85 ? -7.832 -9.672 -16.141 1 92.5 85 TYR A N 1
ATOM 636 C CA . TYR A 1 85 ? -6.441 -9.242 -16.141 1 92.5 85 TYR A CA 1
ATOM 637 C C . TYR A 1 85 ? -5.508 -10.398 -15.812 1 92.5 85 TYR A C 1
ATOM 639 O O . TYR A 1 85 ? -4.402 -10.195 -15.305 1 92.5 85 TYR A O 1
ATOM 647 N N . ARG A 1 86 ? -5.879 -11.562 -16.016 1 90.5 86 ARG A N 1
ATOM 648 C CA . ARG A 1 86 ? -5.133 -12.766 -15.664 1 90.5 86 ARG A CA 1
ATOM 649 C C . ARG A 1 86 ? -3.754 -12.766 -16.312 1 90.5 86 ARG A C 1
ATOM 651 O O . ARG A 1 86 ? -2.805 -13.336 -15.773 1 90.5 86 ARG A O 1
ATOM 658 N N . GLN A 1 87 ? -3.674 -12.148 -17.422 1 93.56 87 GLN A N 1
ATOM 659 C CA . GLN A 1 87 ? -2.408 -12.203 -18.156 1 93.56 87 GLN A CA 1
ATOM 660 C C . GLN A 1 87 ? -1.482 -11.07 -17.719 1 93.56 87 GLN A C 1
ATOM 662 O O . GLN A 1 87 ? -0.337 -10.984 -18.172 1 93.56 87 GLN A O 1
ATOM 667 N N . LEU A 1 88 ? -1.95 -10.266 -16.875 1 94.56 88 LEU A N 1
ATOM 668 C CA . LEU A 1 88 ? -1.167 -9.133 -16.422 1 94.56 88 LEU A CA 1
ATOM 669 C C . LEU A 1 88 ? -0.099 -9.57 -15.422 1 94.56 88 LEU A C 1
ATOM 671 O O . LEU A 1 88 ? 1.02 -9.055 -15.438 1 94.56 88 LEU A O 1
ATOM 675 N N . PHE A 1 89 ? -0.476 -10.539 -14.648 1 95 89 PHE A N 1
ATOM 676 C CA . PHE A 1 89 ? 0.395 -10.945 -13.555 1 95 89 PHE A CA 1
ATOM 677 C C . PHE A 1 89 ? 1.165 -12.211 -13.922 1 95 89 PHE A C 1
ATOM 679 O O . PHE A 1 89 ? 0.623 -13.109 -14.562 1 95 89 PHE A O 1
ATOM 686 N N . HIS A 1 90 ? 2.389 -12.273 -13.539 1 93.12 90 HIS A N 1
ATOM 687 C CA . HIS A 1 90 ? 3.131 -13.523 -13.664 1 93.12 90 HIS A CA 1
ATOM 688 C C . HIS A 1 90 ? 2.559 -14.602 -12.75 1 93.12 90 HIS A C 1
ATOM 690 O O . HIS A 1 90 ? 2.271 -14.336 -11.578 1 93.12 90 HIS A O 1
ATOM 696 N N . PRO A 1 91 ? 2.383 -15.773 -13.242 1 94.06 91 PRO A N 1
ATOM 697 C CA . PRO A 1 91 ?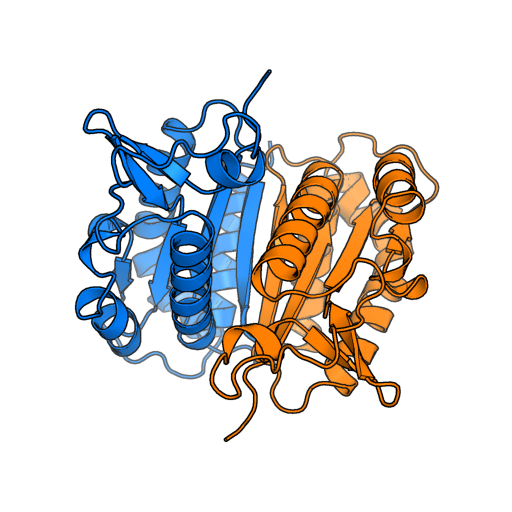 1.757 -16.828 -12.445 1 94.06 91 PRO A CA 1
ATOM 698 C C . PRO A 1 91 ? 2.471 -17.078 -11.117 1 94.06 91 PRO A C 1
ATOM 700 O O . PRO A 1 91 ? 1.822 -17.375 -10.109 1 94.06 91 PRO A O 1
ATOM 703 N N . GLU A 1 92 ? 3.742 -16.938 -11.109 1 95 92 GLU A N 1
ATOM 704 C CA . GLU A 1 92 ? 4.52 -17.203 -9.906 1 95 92 GLU A CA 1
ATOM 705 C C . GLU A 1 92 ? 4.285 -16.125 -8.852 1 95 92 GLU A C 1
ATOM 707 O O . GLU A 1 92 ? 4.648 -16.297 -7.684 1 95 92 GLU A O 1
ATOM 712 N N . GLN A 1 93 ? 3.678 -15.023 -9.258 1 96.31 93 GLN A N 1
ATOM 713 C CA . GLN A 1 93 ? 3.414 -13.938 -8.312 1 96.31 93 GLN A CA 1
ATOM 714 C C . GLN A 1 93 ? 2.047 -14.102 -7.656 1 96.31 93 GLN A C 1
ATOM 716 O O . GLN A 1 93 ? 1.646 -13.281 -6.832 1 96.31 93 GLN A O 1
ATOM 721 N N . LEU A 1 94 ? 1.313 -15.125 -8.086 1 97.31 94 LEU A N 1
ATOM 722 C CA . LEU A 1 94 ? 0.045 -15.508 -7.473 1 97.31 94 LEU A CA 1
ATOM 723 C C . LEU A 1 94 ? 0.213 -16.75 -6.602 1 97.31 94 LEU A C 1
ATOM 725 O O . LEU A 1 94 ? 0.212 -17.875 -7.105 1 97.31 94 LEU A O 1
ATOM 729 N N . ILE A 1 95 ? 0.316 -16.484 -5.305 1 96.62 95 ILE A N 1
ATOM 730 C CA . ILE A 1 95 ? 0.723 -17.547 -4.387 1 96.62 95 ILE A CA 1
ATOM 731 C C . ILE A 1 95 ? -0.447 -17.922 -3.477 1 96.62 95 ILE A C 1
ATOM 733 O O . ILE A 1 95 ? -1.082 -17.047 -2.883 1 96.62 95 ILE A O 1
ATOM 737 N N . THR A 1 96 ? -0.785 -19.156 -3.375 1 93 96 THR A N 1
ATOM 738 C CA . THR A 1 96 ? -1.847 -19.609 -2.479 1 93 96 THR A CA 1
ATOM 739 C C . THR A 1 96 ? -1.383 -20.797 -1.643 1 93 96 THR A C 1
ATOM 741 O O . THR A 1 96 ? -0.453 -21.5 -2.027 1 93 96 THR A O 1
ATOM 744 N N . GLY A 1 97 ? -1.914 -20.828 -0.485 1 86.38 97 GLY A N 1
ATOM 745 C CA . GLY A 1 97 ? -1.767 -22.031 0.309 1 86.38 97 GLY A CA 1
ATOM 746 C C . GLY A 1 97 ? -2.789 -23.109 -0.032 1 86.38 97 GLY A C 1
ATOM 747 O O . GLY A 1 97 ? -3.402 -23.062 -1.101 1 86.38 97 GLY A O 1
ATOM 748 N N . LYS A 1 98 ? -2.746 -24.234 0.755 1 77.56 98 LYS A N 1
ATOM 749 C CA . LYS A 1 98 ? -3.615 -25.359 0.483 1 77.56 98 LYS A CA 1
ATOM 750 C C . LYS A 1 98 ? -4.793 -25.406 1.452 1 77.56 98 LYS A C 1
ATOM 752 O O . LYS A 1 98 ? -5.801 -26.062 1.191 1 77.56 98 LYS A O 1
ATOM 757 N N . GLU A 1 99 ? -4.598 -24.656 2.604 1 64.88 99 GLU A N 1
ATOM 758 C CA . GLU A 1 99 ? -5.602 -24.984 3.611 1 64.88 99 GLU A CA 1
ATOM 759 C C . GLU A 1 99 ? -6.473 -23.781 3.943 1 64.88 99 GLU A C 1
ATOM 761 O O . GLU A 1 99 ? -6.102 -22.641 3.646 1 64.88 99 GLU A O 1
ATOM 766 N N . ASP A 1 100 ? -7.633 -24.219 4.371 1 63.53 100 ASP A N 1
ATOM 767 C CA . ASP A 1 100 ? -8.648 -23.25 4.777 1 63.53 100 ASP A CA 1
ATOM 768 C C . ASP A 1 100 ? -8.102 -22.266 5.816 1 63.53 100 ASP A C 1
ATOM 770 O O . ASP A 1 100 ? -7.453 -22.688 6.777 1 63.53 100 ASP A O 1
ATOM 774 N N . ALA A 1 101 ? -8.023 -21.031 5.375 1 62.72 101 ALA A N 1
ATOM 775 C CA . ALA A 1 101 ? -7.566 -19.953 6.25 1 62.72 101 ALA A CA 1
ATOM 776 C C . ALA A 1 101 ? -8.492 -19.812 7.453 1 62.72 101 ALA A C 1
ATOM 778 O O . ALA A 1 101 ? -9.711 -19.703 7.301 1 62.72 101 ALA A O 1
ATOM 779 N N . ALA A 1 102 ? -8.352 -20.453 8.547 1 66 102 ALA A N 1
ATOM 780 C CA . ALA A 1 102 ? -9.07 -20.188 9.781 1 66 102 ALA A CA 1
ATOM 781 C C . ALA A 1 102 ? -8.844 -18.75 10.258 1 66 102 ALA A C 1
ATOM 783 O O . ALA A 1 102 ? -7.957 -18.062 9.75 1 66 102 ALA A O 1
ATOM 784 N N . ASN A 1 103 ? -9.898 -17.922 10.57 1 74.88 103 ASN A N 1
ATOM 785 C CA . ASN A 1 103 ? -9.75 -16.609 11.203 1 74.88 103 ASN A CA 1
ATOM 786 C C . ASN A 1 103 ? -8.922 -16.703 12.484 1 74.88 103 ASN A C 1
ATOM 788 O O . ASN A 1 103 ? -9.422 -16.406 13.57 1 74.88 103 ASN A O 1
ATOM 792 N N . ASN A 1 104 ? -7.559 -17.125 12.258 1 85.19 104 ASN A N 1
ATOM 793 C CA . ASN A 1 104 ? -6.668 -17.375 13.391 1 85.19 104 ASN A CA 1
ATOM 794 C C . ASN A 1 104 ? -5.285 -16.781 13.156 1 85.19 104 ASN A C 1
ATOM 796 O O . ASN A 1 104 ? -4.504 -17.297 12.359 1 85.19 104 ASN A O 1
ATOM 800 N N . TYR A 1 105 ? -5.023 -15.711 13.867 1 86.88 105 TYR A N 1
ATOM 801 C CA . TYR A 1 105 ? -3.766 -14.984 13.75 1 86.88 105 TYR A CA 1
ATOM 802 C C . TYR A 1 105 ? -2.574 -15.922 13.867 1 86.88 105 TYR A C 1
ATOM 804 O O . TYR A 1 105 ? -1.639 -15.859 13.07 1 86.88 105 TYR A O 1
ATOM 812 N N . ALA A 1 106 ? -2.574 -16.828 14.914 1 87.31 106 ALA A N 1
ATOM 813 C CA . ALA A 1 106 ? -1.453 -17.719 15.195 1 87.31 106 ALA A CA 1
ATOM 814 C C . ALA A 1 106 ? -1.202 -18.656 14.023 1 87.31 106 ALA A C 1
ATOM 816 O O . ALA A 1 106 ? -0.053 -18.984 13.719 1 87.31 106 ALA A O 1
ATOM 817 N N . ARG A 1 107 ? -2.195 -19.078 13.422 1 87.81 107 ARG A N 1
ATOM 818 C CA . ARG A 1 107 ? -2.061 -19.953 12.266 1 87.81 107 ARG A CA 1
ATOM 819 C C . ARG A 1 107 ? -1.379 -19.234 11.109 1 87.81 107 ARG A C 1
ATOM 821 O O . ARG A 1 107 ? -0.538 -19.828 10.422 1 87.81 107 ARG A O 1
ATOM 828 N N . GLY A 1 108 ? -1.762 -18.031 10.891 1 88.56 108 GLY A N 1
ATOM 829 C CA . GLY A 1 108 ? -1.127 -17.234 9.852 1 88.56 108 GLY A CA 1
ATOM 830 C C . GLY A 1 108 ? 0.33 -16.922 10.141 1 88.56 108 GLY A C 1
ATOM 831 O O . GLY A 1 108 ? 1.164 -16.922 9.234 1 88.56 108 GLY A O 1
ATOM 832 N N . HIS A 1 109 ? 0.608 -16.797 11.398 1 90.19 109 HIS A N 1
ATOM 833 C CA . HIS A 1 109 ? 1.942 -16.328 11.758 1 90.19 109 HIS A CA 1
ATOM 834 C C . HIS A 1 109 ? 2.877 -17.516 12.031 1 90.19 109 HIS A C 1
ATOM 836 O O . HIS A 1 109 ? 4.02 -17.516 11.57 1 90.19 109 HIS A O 1
ATOM 842 N N . TYR A 1 110 ? 2.379 -18.5 12.672 1 91.56 110 TYR A N 1
ATOM 843 C CA . TYR A 1 110 ? 3.301 -19.469 13.242 1 91.56 110 TYR A CA 1
ATOM 844 C C . TYR A 1 110 ? 3.184 -20.812 12.531 1 91.56 110 TYR A C 1
ATOM 846 O O . TYR A 1 110 ? 4.059 -21.672 12.664 1 91.56 110 TYR A O 1
ATOM 854 N N . THR A 1 111 ? 2.23 -21.094 11.797 1 90.62 111 THR A N 1
ATOM 855 C CA . THR A 1 111 ? 2.029 -22.422 11.25 1 90.62 111 THR A CA 1
ATOM 856 C C . THR A 1 111 ? 1.986 -22.375 9.727 1 90.62 111 THR A C 1
ATOM 858 O O . THR A 1 111 ? 3.023 -22.484 9.062 1 90.62 111 THR A O 1
ATOM 861 N N . ILE A 1 112 ? 0.754 -22.031 9.188 1 88.5 112 ILE A N 1
ATOM 862 C CA . ILE A 1 112 ? 0.578 -22.109 7.742 1 88.5 112 ILE A CA 1
ATOM 863 C C . ILE A 1 112 ? 1.449 -21.062 7.059 1 88.5 112 ILE A C 1
ATOM 865 O O . ILE A 1 112 ? 1.971 -21.297 5.965 1 88.5 112 ILE A O 1
ATOM 869 N N . GLY A 1 113 ? 1.565 -19.875 7.664 1 91.81 113 GLY A N 1
ATOM 870 C CA . GLY A 1 113 ? 2.398 -18.812 7.098 1 91.81 113 GLY A CA 1
ATOM 871 C C . GLY A 1 113 ? 3.846 -19.234 6.922 1 91.81 113 GLY A C 1
ATOM 872 O O . GLY A 1 113 ? 4.488 -18.859 5.938 1 91.81 113 GLY A O 1
ATOM 873 N N . LYS A 1 114 ? 4.324 -20.078 7.789 1 93 114 LYS A N 1
ATOM 874 C CA . LYS A 1 114 ? 5.711 -20.516 7.727 1 93 114 LYS A CA 1
ATOM 875 C C . LYS A 1 114 ? 5.934 -21.453 6.543 1 93 114 LYS A C 1
ATOM 877 O O . LYS A 1 114 ? 7.055 -21.578 6.047 1 93 114 LYS A O 1
ATOM 882 N N . GLU A 1 115 ? 4.898 -22.031 6.117 1 91.62 115 GLU A N 1
ATOM 883 C CA . GLU A 1 115 ?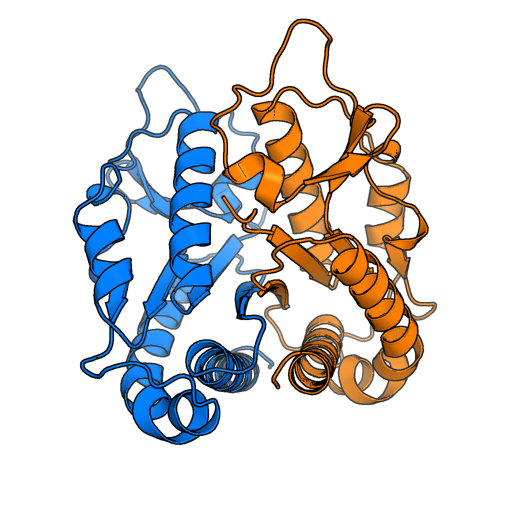 5 -22.953 4.996 1 91.62 115 GLU A CA 1
ATOM 884 C C . GLU A 1 115 ? 5.129 -22.203 3.67 1 91.62 115 GLU A C 1
ATOM 886 O O . GLU A 1 115 ? 5.656 -22.75 2.695 1 91.62 115 GLU A O 1
ATOM 891 N N . ILE A 1 116 ? 4.645 -21 3.672 1 93 116 ILE A N 1
ATOM 892 C CA . ILE A 1 116 ? 4.551 -20.328 2.381 1 93 116 ILE A CA 1
ATOM 893 C C . ILE A 1 116 ? 5.512 -19.141 2.348 1 93 116 ILE A C 1
ATOM 895 O O . ILE A 1 116 ? 5.801 -18.609 1.278 1 93 116 ILE A O 1
ATOM 899 N N . ILE A 1 117 ? 6.02 -18.766 3.455 1 95.94 117 ILE A N 1
ATOM 900 C CA . ILE A 1 117 ? 6.766 -17.516 3.596 1 95.94 117 ILE A CA 1
ATOM 901 C C . ILE A 1 117 ? 8.023 -17.578 2.723 1 95.94 117 ILE A C 1
ATOM 903 O O . ILE A 1 117 ? 8.391 -16.578 2.104 1 95.94 117 ILE A O 1
ATOM 907 N N . ASP A 1 118 ? 8.664 -18.688 2.645 1 96.75 118 ASP A N 1
ATOM 908 C CA . ASP A 1 118 ? 9.891 -18.797 1.863 1 96.75 118 ASP A CA 1
ATOM 909 C C . ASP A 1 118 ? 9.617 -18.578 0.377 1 96.75 118 ASP A C 1
ATOM 911 O O . ASP A 1 118 ? 10.414 -17.938 -0.318 1 96.75 118 ASP A O 1
ATOM 915 N N . GLN A 1 119 ? 8.57 -19.125 -0.047 1 96.88 119 GLN A N 1
ATOM 916 C CA . GLN A 1 119 ? 8.18 -18.922 -1.44 1 96.88 119 GLN A CA 1
ATOM 917 C C . GLN A 1 119 ? 7.914 -17.453 -1.729 1 96.88 119 GLN A C 1
ATOM 919 O O . GLN A 1 119 ? 8.359 -16.922 -2.75 1 96.88 119 GLN A O 1
ATOM 924 N N . VAL A 1 120 ? 7.191 -16.812 -0.861 1 97.25 120 VAL A N 1
ATOM 925 C CA . VAL A 1 120 ? 6.859 -15.391 -1.014 1 97.25 120 VAL A CA 1
ATOM 926 C C . VAL A 1 120 ? 8.133 -14.555 -1.025 1 97.25 120 VAL A C 1
ATOM 928 O O . VAL A 1 120 ? 8.32 -13.711 -1.899 1 97.25 120 VAL A O 1
ATOM 931 N N . LEU A 1 121 ? 9.039 -14.891 -0.132 1 97.38 121 LEU A N 1
ATOM 932 C CA . LEU A 1 121 ? 10.281 -14.133 -0.029 1 97.38 121 LEU A CA 1
ATOM 933 C C . LEU A 1 121 ? 11.156 -14.352 -1.258 1 97.38 121 LEU A C 1
ATOM 935 O O . LEU A 1 121 ? 11.844 -13.438 -1.712 1 97.38 121 LEU A O 1
ATOM 939 N N . ASP A 1 122 ? 11.117 -15.516 -1.758 1 97.56 122 ASP A N 1
ATOM 940 C CA . ASP A 1 122 ? 11.859 -15.812 -2.98 1 97.56 122 ASP A CA 1
ATOM 941 C C . ASP A 1 122 ? 11.352 -14.969 -4.148 1 97.56 122 ASP A C 1
ATOM 943 O O . ASP A 1 122 ? 12.141 -14.422 -4.922 1 97.56 122 ASP A O 1
ATOM 947 N N . ARG A 1 123 ? 10.078 -14.852 -4.254 1 97.12 123 ARG A N 1
ATOM 948 C CA . ARG A 1 123 ? 9.5 -14.039 -5.324 1 97.12 123 ARG A CA 1
ATOM 949 C C . ARG A 1 123 ? 9.836 -12.562 -5.133 1 97.12 123 ARG A C 1
ATOM 951 O O . ARG A 1 123 ? 10.125 -11.859 -6.102 1 97.12 123 ARG A O 1
ATOM 958 N N . ILE A 1 124 ? 9.742 -12.102 -3.906 1 96.69 124 ILE A N 1
ATOM 959 C CA . ILE A 1 124 ? 10.086 -10.719 -3.604 1 96.69 124 ILE A CA 1
ATOM 960 C C . ILE A 1 124 ? 11.539 -10.453 -3.996 1 96.69 124 ILE A C 1
ATOM 962 O O . ILE A 1 124 ? 11.852 -9.422 -4.602 1 96.69 124 ILE A O 1
ATOM 966 N N . ARG A 1 125 ? 12.406 -11.383 -3.699 1 96.56 125 ARG A N 1
ATOM 967 C CA . ARG A 1 125 ? 13.82 -11.234 -4.047 1 96.56 125 ARG A CA 1
ATOM 968 C C . ARG A 1 125 ? 14 -11.117 -5.555 1 96.56 125 ARG A C 1
ATOM 970 O O . ARG A 1 125 ? 14.781 -10.297 -6.027 1 96.56 125 ARG A O 1
ATOM 977 N N . LYS A 1 126 ? 13.336 -11.922 -6.281 1 96.12 126 LYS A N 1
ATOM 978 C CA . LYS A 1 126 ? 13.43 -11.891 -7.734 1 96.12 126 LYS A CA 1
ATOM 979 C C . LYS A 1 126 ? 12.961 -10.547 -8.289 1 96.12 126 LYS A C 1
ATOM 981 O O . LYS A 1 126 ? 13.594 -9.984 -9.18 1 96.12 126 LYS A O 1
ATOM 986 N N . LEU A 1 127 ? 11.867 -10.062 -7.77 1 95.81 127 LEU A N 1
ATOM 987 C CA . LEU A 1 127 ? 11.375 -8.75 -8.18 1 95.81 127 LEU A CA 1
ATOM 988 C C . LEU A 1 127 ? 12.367 -7.66 -7.805 1 95.81 127 LEU A C 1
ATOM 990 O O . LEU A 1 127 ? 12.625 -6.746 -8.594 1 95.81 127 LEU A O 1
ATOM 994 N N . ALA A 1 128 ? 12.875 -7.793 -6.582 1 95 128 ALA A N 1
ATOM 995 C CA . ALA A 1 128 ? 13.828 -6.801 -6.102 1 95 128 ALA A CA 1
ATOM 996 C C . ALA A 1 128 ? 15.078 -6.777 -6.977 1 95 128 ALA A C 1
ATOM 998 O O . ALA A 1 128 ? 15.617 -5.707 -7.273 1 95 128 ALA A O 1
ATOM 999 N N . ASP A 1 129 ? 15.508 -7.941 -7.426 1 95 129 ASP A N 1
ATOM 1000 C CA . ASP A 1 129 ? 16.688 -8.07 -8.266 1 95 129 ASP A CA 1
ATOM 1001 C C . ASP A 1 129 ? 16.484 -7.383 -9.617 1 95 129 ASP A C 1
ATOM 1003 O O . ASP A 1 129 ? 17.438 -7.016 -10.289 1 95 129 ASP A O 1
ATOM 1007 N N . GLN A 1 130 ? 15.273 -7.273 -10.016 1 93.12 130 GLN A N 1
ATOM 1008 C CA . GLN A 1 130 ? 14.953 -6.648 -11.297 1 93.12 130 GLN A CA 1
ATOM 1009 C C . GLN A 1 130 ? 14.844 -5.133 -11.156 1 93.12 130 GLN A C 1
ATOM 1011 O O . GLN A 1 130 ? 14.688 -4.422 -12.148 1 93.12 130 GLN A O 1
ATOM 1016 N N . CYS A 1 131 ? 14.875 -4.617 -9.914 1 93 131 CYS A N 1
ATOM 1017 C CA . CYS A 1 131 ? 14.789 -3.184 -9.672 1 93 131 CYS A CA 1
ATOM 1018 C C . CYS A 1 131 ? 16.172 -2.537 -9.711 1 93 131 CYS A C 1
ATOM 1020 O O . CYS A 1 131 ? 17.156 -3.162 -9.336 1 93 131 CYS A O 1
ATOM 1022 N N . THR A 1 132 ? 16.219 -1.342 -10.203 1 91.12 132 THR A N 1
ATOM 1023 C CA . THR A 1 132 ? 17.469 -0.583 -10.219 1 91.12 132 THR A CA 1
ATOM 1024 C C . THR A 1 132 ? 17.484 0.441 -9.086 1 91.12 132 THR A C 1
ATOM 1026 O O . THR A 1 132 ? 18.547 0.933 -8.703 1 91.12 132 THR A O 1
ATOM 1029 N N . GLY A 1 133 ? 16.344 0.754 -8.516 1 90.75 133 GLY A N 1
ATOM 1030 C CA . GLY A 1 133 ? 16.203 1.709 -7.434 1 90.75 133 GLY A CA 1
ATOM 1031 C C . GLY A 1 133 ? 14.992 1.435 -6.555 1 90.75 133 GLY A C 1
ATOM 1032 O O . GLY A 1 133 ? 14.125 2.295 -6.402 1 90.75 133 GLY A O 1
ATOM 1033 N N . LEU A 1 134 ? 15.047 0.232 -5.906 1 92.12 134 LEU A N 1
ATOM 1034 C CA . LEU A 1 134 ? 13.945 -0.142 -5.016 1 92.12 134 LEU A CA 1
ATOM 1035 C C . LEU A 1 134 ? 13.898 0.776 -3.801 1 92.12 134 LEU A C 1
ATOM 1037 O O . LEU A 1 134 ? 14.898 0.938 -3.098 1 92.12 134 LEU A O 1
ATOM 1041 N N . GLN A 1 135 ? 12.688 1.371 -3.654 1 89.81 135 GLN A N 1
ATOM 1042 C CA . GLN A 1 135 ? 12.516 2.297 -2.541 1 89.81 135 GLN A CA 1
ATOM 1043 C C . GLN A 1 135 ? 11.891 1.598 -1.336 1 89.81 135 GLN A C 1
ATOM 1045 O O . GLN A 1 135 ? 12.109 2.004 -0.193 1 89.81 135 GLN A O 1
ATOM 1050 N N . GLY A 1 136 ? 11.055 0.615 -1.641 1 92.88 136 GLY A N 1
ATOM 1051 C CA . GLY A 1 136 ? 10.391 -0.045 -0.532 1 92.88 136 GLY A CA 1
ATOM 1052 C C . GLY A 1 136 ? 9.25 -0.943 -0.972 1 92.88 136 GLY A C 1
ATOM 1053 O O . GLY A 1 136 ? 9.195 -1.373 -2.127 1 92.88 136 GLY A O 1
ATOM 1054 N N . PHE A 1 137 ? 8.375 -1.28 0.042 1 93.69 137 PHE A N 1
ATOM 1055 C CA . PHE A 1 137 ? 7.277 -2.227 -0.131 1 93.69 137 PHE A CA 1
ATOM 1056 C C . PHE A 1 137 ? 5.957 -1.608 0.307 1 93.69 137 PHE A C 1
ATOM 1058 O O . PHE A 1 137 ? 5.895 -0.923 1.33 1 93.69 137 PHE A O 1
ATOM 1065 N N . LEU A 1 138 ? 5.031 -1.794 -0.494 1 93.38 138 LEU A N 1
ATOM 1066 C CA . LEU A 1 138 ? 3.658 -1.524 -0.078 1 93.38 138 LEU A CA 1
ATOM 1067 C C . LEU A 1 138 ? 2.957 -2.809 0.354 1 93.38 138 LEU A C 1
ATOM 1069 O O . LEU A 1 138 ? 2.783 -3.727 -0.452 1 93.38 138 LEU A O 1
ATOM 1073 N N . VAL A 1 139 ? 2.562 -2.83 1.592 1 92.94 139 VAL A N 1
ATOM 1074 C CA . VAL A 1 139 ? 1.993 -4.062 2.131 1 92.94 139 VAL A CA 1
ATOM 1075 C C . VAL A 1 139 ? 0.598 -3.785 2.688 1 92.94 139 VAL A C 1
ATOM 1077 O O . VAL A 1 139 ? 0.394 -2.811 3.412 1 92.94 139 VAL A O 1
ATOM 1080 N N . PHE A 1 140 ? -0.285 -4.637 2.354 1 91.69 140 PHE A N 1
ATOM 1081 C CA . PHE A 1 140 ? -1.624 -4.566 2.926 1 91.69 140 PHE A CA 1
ATOM 1082 C C . PHE A 1 140 ? -1.698 -5.355 4.227 1 91.69 140 PHE A C 1
ATOM 1084 O O . PHE A 1 140 ? -1.355 -6.539 4.262 1 91.69 140 PHE A O 1
ATOM 1091 N N . HIS A 1 141 ? -2.102 -4.691 5.262 1 87 141 HIS A N 1
ATOM 1092 C CA . HIS A 1 141 ? -2.361 -5.285 6.566 1 87 141 HIS A CA 1
ATOM 1093 C C . HIS A 1 141 ? -3.857 -5.336 6.863 1 87 141 HIS A C 1
ATOM 1095 O O . HIS A 1 141 ? -4.504 -4.293 6.984 1 87 141 HIS A O 1
ATOM 1101 N N . SER A 1 142 ? -4.344 -6.539 7.059 1 86.44 142 SER A N 1
ATOM 1102 C CA . SER A 1 142 ? -5.781 -6.707 7.227 1 86.44 142 SER A CA 1
ATOM 1103 C C . SER A 1 142 ? -6.238 -6.242 8.609 1 86.44 142 SER A C 1
ATOM 1105 O O . SER A 1 142 ? -5.52 -6.41 9.594 1 86.44 142 SER A O 1
ATOM 1107 N N . PHE A 1 143 ? -7.43 -5.734 8.586 1 84.25 143 PHE A N 1
ATOM 1108 C CA . PHE A 1 143 ? -8.156 -5.469 9.82 1 84.25 143 PHE A CA 1
ATOM 1109 C C . PHE A 1 143 ? -8.703 -6.762 10.422 1 84.25 143 PHE A C 1
ATOM 1111 O O . PHE A 1 143 ? -9.125 -7.66 9.688 1 84.25 143 PHE A O 1
ATOM 1118 N N . GLY A 1 144 ? -8.711 -6.969 11.797 1 81 144 GLY A N 1
ATOM 1119 C CA . GLY A 1 144 ? -9.367 -8.07 12.477 1 81 144 GLY A CA 1
ATOM 1120 C C . GLY A 1 144 ? -8.406 -9.125 12.984 1 81 144 GLY A C 1
ATOM 1121 O O . GLY A 1 144 ? -8.766 -9.953 13.828 1 81 144 GLY A O 1
ATOM 1122 N N . GLY A 1 145 ? -7.18 -9.188 12.625 1 77.12 145 GLY A N 1
ATOM 1123 C CA . GLY A 1 145 ? -6.176 -10.047 13.234 1 77.12 145 GLY A CA 1
ATOM 1124 C C . GLY A 1 145 ? -6.312 -11.508 12.836 1 77.12 145 GLY A C 1
ATOM 1125 O O . GLY A 1 145 ? -6.082 -12.398 13.648 1 77.12 145 GLY A O 1
ATOM 1126 N N . GLY A 1 146 ? -6.863 -11.875 11.75 1 83.44 146 GLY A N 1
ATOM 1127 C CA . GLY A 1 146 ? -7 -13.25 11.281 1 83.44 146 GLY A CA 1
ATOM 1128 C C . GLY A 1 146 ? -5.738 -13.789 10.633 1 83.44 146 GLY A C 1
ATOM 1129 O O . GLY A 1 146 ? -4.633 -13.328 10.93 1 83.44 146 GLY A O 1
ATOM 1130 N N . THR A 1 147 ? -5.922 -14.805 9.914 1 86.62 147 THR A N 1
ATOM 1131 C CA . THR A 1 147 ? -4.809 -15.5 9.289 1 86.62 147 THR A CA 1
ATOM 1132 C C . THR A 1 147 ? -4.02 -14.562 8.383 1 86.62 147 THR A C 1
ATOM 1134 O O . THR A 1 147 ? -2.789 -14.602 8.352 1 86.62 147 THR A O 1
ATOM 1137 N N . GLY A 1 148 ? -4.742 -13.758 7.695 1 85.94 148 GLY A N 1
ATOM 1138 C CA . GLY A 1 148 ? -4.074 -12.789 6.844 1 85.94 148 GLY A CA 1
ATOM 1139 C C . GLY A 1 148 ? -3.184 -11.828 7.617 1 85.94 148 GLY A C 1
ATOM 1140 O O . GLY A 1 148 ? -2.055 -11.555 7.203 1 85.94 148 GLY A O 1
ATOM 1141 N N . SER A 1 149 ? -3.695 -11.398 8.695 1 85.38 149 SER A N 1
ATOM 1142 C CA . SER A 1 149 ? -2.922 -10.492 9.531 1 85.38 149 SER A CA 1
ATOM 1143 C C . SER A 1 149 ? -1.698 -11.188 10.117 1 85.38 149 SER A C 1
ATOM 1145 O O . SER A 1 149 ? -0.623 -10.594 10.211 1 85.38 149 SER A O 1
ATOM 1147 N N . GLY A 1 150 ? -1.923 -12.359 10.586 1 86.88 150 GLY A N 1
ATOM 1148 C CA . GLY A 1 150 ? -0.792 -13.133 11.07 1 86.88 150 GLY A CA 1
ATOM 1149 C C . GLY A 1 150 ? 0.303 -13.312 10.039 1 86.88 150 GLY A C 1
ATOM 1150 O O . GLY A 1 150 ? 1.482 -13.109 10.336 1 86.88 150 GLY A O 1
ATOM 1151 N N . PHE A 1 151 ? -0.087 -13.648 8.867 1 90.94 151 PHE A N 1
ATOM 1152 C CA . PHE A 1 151 ? 0.898 -13.828 7.805 1 90.94 151 PHE A CA 1
ATOM 1153 C C . PHE A 1 151 ? 1.601 -12.516 7.484 1 90.94 151 PHE A C 1
ATOM 1155 O O . PHE A 1 151 ? 2.812 -12.492 7.266 1 90.94 151 PHE A O 1
ATOM 1162 N N . THR A 1 152 ? 0.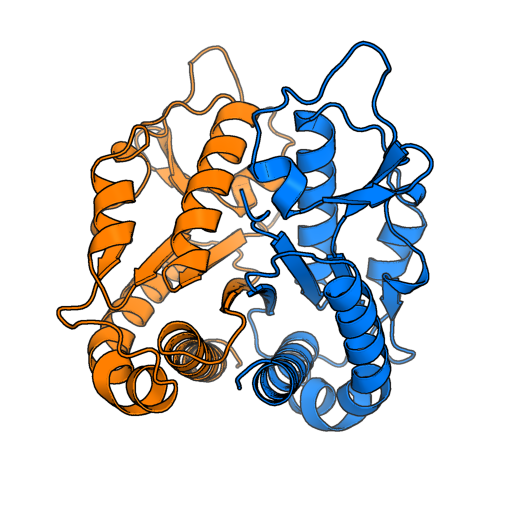85 -11.469 7.398 1 90.75 152 THR A N 1
ATOM 1163 C CA . THR A 1 152 ? 1.429 -10.156 7.109 1 90.75 152 THR A CA 1
ATOM 1164 C C . THR A 1 152 ? 2.482 -9.789 8.148 1 90.75 152 THR A C 1
ATOM 1166 O O . THR A 1 152 ? 3.557 -9.297 7.805 1 90.75 152 THR A O 1
ATOM 1169 N N . SER A 1 153 ? 2.164 -10.055 9.375 1 86.25 153 SER A N 1
ATOM 1170 C CA . SER A 1 153 ? 3.123 -9.781 10.445 1 86.25 153 SER A CA 1
ATOM 1171 C C . SER A 1 153 ? 4.406 -10.586 10.25 1 86.25 153 SER A C 1
ATOM 1173 O O . SER A 1 153 ? 5.508 -10.047 10.3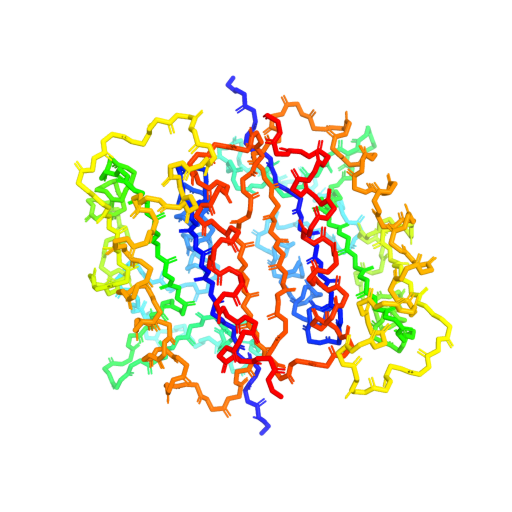91 1 86.25 153 SER A O 1
ATOM 1175 N N . LEU A 1 154 ? 4.27 -11.812 9.961 1 90 154 LEU A N 1
ATOM 1176 C CA . LEU A 1 154 ? 5.418 -12.664 9.672 1 90 154 LEU A CA 1
ATOM 1177 C C . LEU A 1 154 ? 6.223 -12.109 8.492 1 90 154 LEU A C 1
ATOM 1179 O O . LEU A 1 154 ? 7.449 -12 8.57 1 90 154 LEU A O 1
ATOM 1183 N N . LEU A 1 155 ? 5.551 -11.75 7.473 1 92.56 155 LEU A N 1
ATOM 1184 C CA . LEU A 1 155 ? 6.176 -11.211 6.27 1 92.56 155 LEU A CA 1
ATOM 1185 C C . LEU A 1 155 ? 6.969 -9.953 6.59 1 92.56 155 LEU A C 1
ATOM 1187 O O . LEU A 1 155 ? 8.125 -9.812 6.172 1 92.56 155 LEU A O 1
ATOM 1191 N N . MET A 1 156 ? 6.367 -9.109 7.309 1 86.56 156 MET A N 1
ATOM 1192 C CA . MET A 1 156 ? 7.02 -7.844 7.645 1 86.56 156 MET A CA 1
ATOM 1193 C C . MET A 1 156 ? 8.273 -8.086 8.469 1 86.56 156 MET A C 1
ATOM 1195 O O . MET A 1 156 ? 9.281 -7.391 8.305 1 86.56 156 MET A O 1
ATOM 1199 N N . GLU A 1 157 ? 8.195 -8.969 9.352 1 85.31 157 GLU A N 1
ATOM 1200 C CA . GLU A 1 157 ? 9.367 -9.336 10.141 1 85.31 157 GLU A CA 1
ATOM 1201 C C . GLU A 1 157 ? 10.508 -9.812 9.242 1 85.31 157 GLU A C 1
ATOM 1203 O O . GLU A 1 157 ? 11.656 -9.414 9.422 1 85.31 157 GLU A O 1
ATOM 1208 N N . ARG A 1 158 ? 10.188 -10.602 8.328 1 91.06 158 ARG A N 1
ATOM 1209 C CA . ARG A 1 158 ? 11.203 -11.156 7.438 1 91.06 158 ARG A CA 1
ATOM 1210 C C . ARG A 1 158 ? 11.758 -10.094 6.504 1 91.06 158 ARG A C 1
ATOM 1212 O O . ARG A 1 158 ? 12.961 -10.07 6.227 1 91.06 158 ARG A O 1
ATOM 1219 N N . LEU A 1 159 ? 10.898 -9.242 6.023 1 88.31 159 LEU A N 1
ATOM 1220 C CA . LEU A 1 159 ? 11.352 -8.156 5.156 1 88.31 159 LEU A CA 1
ATOM 1221 C C . LEU A 1 159 ? 12.305 -7.23 5.902 1 88.31 159 LEU A C 1
ATOM 1223 O O . LEU A 1 159 ? 13.289 -6.75 5.328 1 88.31 159 LEU A O 1
ATOM 1227 N N . SER A 1 160 ? 11.961 -6.973 7.141 1 83.25 160 SER A N 1
ATOM 1228 C CA . SER A 1 160 ? 12.812 -6.109 7.949 1 83.25 160 SER A CA 1
ATOM 1229 C C . SER A 1 160 ? 14.211 -6.707 8.109 1 83.25 160 SER A C 1
ATOM 1231 O O . SER A 1 160 ? 15.203 -5.98 8.117 1 83.25 160 SER A O 1
ATOM 1233 N N . VAL A 1 161 ? 14.312 -7.992 8.211 1 84.56 161 VAL A N 1
ATOM 1234 C CA . VAL A 1 161 ? 15.586 -8.688 8.359 1 84.56 161 VAL A CA 1
ATOM 1235 C C . VAL A 1 161 ? 16.344 -8.656 7.035 1 84.56 161 VAL A C 1
ATOM 1237 O O . VAL A 1 161 ? 17.531 -8.32 7 1 84.56 161 VAL A O 1
ATOM 1240 N N . ASP A 1 162 ? 15.695 -8.93 5.992 1 89.19 162 ASP A N 1
ATOM 1241 C CA . ASP A 1 162 ? 16.344 -9.125 4.699 1 89.19 162 ASP A CA 1
ATOM 1242 C C . ASP A 1 162 ? 16.672 -7.789 4.043 1 89.19 162 ASP A C 1
ATOM 1244 O O . ASP A 1 162 ? 17.641 -7.691 3.277 1 89.19 162 ASP A O 1
ATOM 1248 N N . TYR A 1 163 ? 15.883 -6.754 4.402 1 85.5 163 TYR A N 1
ATOM 1249 C CA . TYR A 1 163 ? 16.047 -5.5 3.674 1 85.5 163 TYR A CA 1
ATOM 1250 C C . TYR A 1 163 ? 16.234 -4.332 4.633 1 85.5 163 TYR A C 1
ATOM 1252 O O . TYR A 1 163 ? 16.172 -3.168 4.227 1 85.5 163 TYR A O 1
ATOM 1260 N N . GLY A 1 164 ? 16.266 -4.566 5.93 1 72.56 164 GLY A N 1
ATOM 1261 C CA . GLY A 1 164 ? 16.406 -3.537 6.945 1 72.56 164 GLY A CA 1
ATOM 1262 C C . GLY A 1 164 ? 17.859 -3.148 7.203 1 72.56 164 GLY A C 1
ATOM 1263 O O . GLY A 1 164 ? 18.156 -2.512 8.211 1 72.56 164 GLY A O 1
ATOM 1264 N N . LYS A 1 165 ? 18.844 -3.566 6.438 1 61.53 165 LYS A N 1
ATOM 1265 C CA . LYS A 1 165 ? 20.25 -3.289 6.777 1 61.53 165 LYS A CA 1
ATOM 1266 C C . LYS A 1 165 ? 20.625 -1.856 6.41 1 61.53 165 LYS A C 1
ATOM 1268 O O . LYS A 1 165 ? 20.031 -1.267 5.5 1 61.53 165 LYS A O 1
ATOM 1273 N N . MET B 1 1 ? -24.422 -2.857 0.299 1 43.88 1 MET B N 1
ATOM 1274 C CA . MET B 1 1 ? -23.203 -3.635 0.171 1 43.88 1 MET B CA 1
ATOM 1275 C C . MET B 1 1 ? -22.062 -2.988 0.953 1 43.88 1 MET B C 1
ATOM 1277 O O . MET B 1 1 ? -21.922 -1.763 0.97 1 43.88 1 MET B O 1
ATOM 1281 N N . GLN B 1 2 ? -21.641 -3.568 1.957 1 57.44 2 GLN B N 1
ATOM 1282 C CA . GLN B 1 2 ? -20.688 -2.971 2.896 1 57.44 2 GLN B CA 1
ATOM 1283 C C . GLN B 1 2 ? -19.453 -2.434 2.174 1 57.44 2 GLN B C 1
ATOM 1285 O O . GLN B 1 2 ? -18.891 -3.113 1.314 1 57.44 2 GLN B O 1
ATOM 1290 N N . GLU B 1 3 ? -19.156 -1.117 2.203 1 76.81 3 GLU B N 1
ATOM 1291 C CA . GLU B 1 3 ? -18.016 -0.462 1.576 1 76.81 3 GLU B CA 1
ATOM 1292 C C . GLU B 1 3 ? -16.703 -1.094 2.027 1 76.81 3 GLU B C 1
ATOM 1294 O O . GLU B 1 3 ? -16.578 -1.549 3.166 1 76.81 3 GLU B O 1
ATOM 1299 N N . ARG B 1 4 ? -15.93 -1.539 1.102 1 85.25 4 ARG B N 1
ATOM 1300 C CA . ARG B 1 4 ? -14.578 -1.986 1.414 1 85.25 4 ARG B CA 1
ATOM 1301 C C . ARG B 1 4 ? -13.602 -0.814 1.416 1 85.25 4 ARG B C 1
ATOM 1303 O O . ARG B 1 4 ? -13.312 -0.237 0.365 1 85.25 4 ARG B O 1
ATOM 1310 N N . GLU B 1 5 ? -13.234 -0.414 2.666 1 92.62 5 GLU B N 1
ATOM 1311 C CA . GLU B 1 5 ? -12.414 0.784 2.82 1 92.62 5 GLU B CA 1
ATOM 1312 C C . GLU B 1 5 ? -11.008 0.435 3.312 1 92.62 5 GLU B C 1
ATOM 1314 O O . GLU B 1 5 ? -10.812 -0.594 3.963 1 92.62 5 GLU B O 1
ATOM 1319 N N . CYS B 1 6 ? -10.117 1.247 2.963 1 94 6 CYS B N 1
ATOM 1320 C CA . CYS B 1 6 ? -8.719 1.056 3.338 1 94 6 CYS B CA 1
ATOM 1321 C C . CYS B 1 6 ? -8.07 2.381 3.719 1 94 6 CYS B C 1
ATOM 1323 O O . CYS B 1 6 ? -8.344 3.41 3.1 1 94 6 CYS B O 1
ATOM 1325 N N . ILE B 1 7 ? -7.254 2.328 4.75 1 96.19 7 ILE B N 1
ATOM 1326 C CA . ILE B 1 7 ? -6.48 3.504 5.141 1 96.19 7 ILE B CA 1
ATOM 1327 C C . ILE B 1 7 ? -5.027 3.34 4.688 1 96.19 7 ILE B C 1
ATOM 1329 O O . ILE B 1 7 ? -4.402 2.311 4.953 1 96.19 7 ILE B O 1
ATOM 1333 N N . SER B 1 8 ? -4.523 4.324 3.977 1 96.19 8 SER B N 1
ATOM 1334 C CA . SER B 1 8 ? -3.133 4.316 3.529 1 96.19 8 SER B CA 1
ATOM 1335 C C . SER B 1 8 ? -2.244 5.121 4.473 1 96.19 8 SER B C 1
ATOM 1337 O O . SER B 1 8 ? -2.568 6.254 4.828 1 96.19 8 SER B O 1
ATOM 1339 N N . VAL B 1 9 ? -1.125 4.523 4.832 1 96.69 9 VAL B N 1
ATOM 1340 C CA . VAL B 1 9 ? -0.161 5.223 5.676 1 96.69 9 VAL B CA 1
ATOM 1341 C C . VAL B 1 9 ? 1.178 5.332 4.949 1 96.69 9 VAL B C 1
ATOM 1343 O O . VAL B 1 9 ? 1.848 4.32 4.719 1 96.69 9 VAL B O 1
ATOM 1346 N N . HIS B 1 10 ? 1.532 6.504 4.637 1 96.06 10 HIS B N 1
ATOM 1347 C CA . HIS B 1 10 ? 2.771 6.797 3.926 1 96.06 10 HIS B CA 1
ATOM 1348 C C . HIS B 1 10 ? 3.848 7.301 4.879 1 96.06 10 HIS B C 1
ATOM 1350 O O . HIS B 1 10 ? 3.742 8.406 5.41 1 96.06 10 HIS B O 1
ATOM 1356 N N . VAL B 1 11 ? 4.922 6.496 5.016 1 93.75 11 VAL B N 1
ATOM 1357 C CA . VAL B 1 11 ? 5.902 6.773 6.059 1 93.75 11 VAL B CA 1
ATOM 1358 C C . VAL B 1 11 ? 7.266 7.043 5.426 1 93.75 11 VAL B C 1
ATOM 1360 O O . VAL B 1 11 ? 7.703 6.305 4.539 1 93.75 11 VAL B O 1
ATOM 1363 N N . GLY B 1 12 ? 7.957 8.07 5.926 1 90.75 12 GLY B N 1
ATOM 1364 C CA . GLY B 1 12 ? 9.32 8.352 5.508 1 90.75 12 GLY B CA 1
ATOM 1365 C C . GLY B 1 12 ? 9.391 9.078 4.176 1 90.75 12 GLY B C 1
ATOM 1366 O O . GLY B 1 12 ? 8.367 9.297 3.523 1 90.75 12 GLY B O 1
ATOM 1367 N N . GLN B 1 13 ? 10.586 9.43 3.805 1 88.62 13 GLN B N 1
ATOM 1368 C CA . GLN B 1 13 ? 10.805 10.203 2.586 1 88.62 13 GLN B CA 1
ATOM 1369 C C . GLN B 1 13 ? 10.25 9.477 1.366 1 88.62 13 GLN B C 1
ATOM 1371 O O . GLN B 1 13 ? 9.43 10.031 0.625 1 88.62 13 GLN B O 1
ATOM 1376 N N . ALA B 1 14 ? 10.688 8.258 1.229 1 87.75 14 ALA B N 1
ATOM 1377 C CA . ALA B 1 14 ? 10.242 7.512 0.057 1 87.75 14 ALA B CA 1
ATOM 1378 C C . ALA B 1 14 ? 8.734 7.281 0.093 1 87.75 14 ALA B C 1
ATOM 1380 O O . ALA B 1 14 ? 8.055 7.43 -0.925 1 87.75 14 ALA B O 1
ATOM 1381 N N . GLY B 1 15 ? 8.148 6.957 1.207 1 91.75 15 GLY B N 1
ATOM 1382 C CA . GLY B 1 15 ? 6.723 6.719 1.345 1 91.75 15 GLY B CA 1
ATOM 1383 C C . GLY B 1 15 ? 5.879 7.945 1.043 1 91.75 15 GLY B C 1
ATOM 1384 O O . GLY B 1 15 ? 4.875 7.855 0.333 1 91.75 15 GLY B O 1
ATOM 1385 N N . VAL B 1 16 ? 6.309 9.023 1.556 1 93.69 16 VAL B N 1
ATOM 1386 C CA . VAL B 1 16 ? 5.574 10.273 1.37 1 93.69 16 VAL B CA 1
ATOM 1387 C C . VAL B 1 16 ? 5.625 10.688 -0.098 1 93.69 16 VAL B C 1
ATOM 1389 O O . VAL B 1 16 ? 4.602 11.055 -0.683 1 93.69 16 VAL B O 1
ATOM 1392 N N . GLN B 1 17 ? 6.793 10.609 -0.666 1 89.06 17 GLN B N 1
ATOM 1393 C CA . GLN B 1 17 ? 6.938 10.969 -2.072 1 89.06 17 GLN B CA 1
ATOM 1394 C C . GLN B 1 17 ? 6.094 10.062 -2.963 1 89.06 17 GLN B C 1
ATOM 1396 O O . GLN B 1 17 ? 5.406 10.539 -3.869 1 89.06 17 GLN B O 1
ATOM 1401 N N . MET B 1 18 ? 6.105 8.82 -2.666 1 86.69 18 MET B N 1
ATOM 1402 C CA . MET B 1 18 ? 5.297 7.875 -3.422 1 86.69 18 MET B CA 1
ATOM 1403 C C . MET B 1 18 ? 3.809 8.141 -3.213 1 86.69 18 MET B C 1
ATOM 1405 O O . MET B 1 18 ? 3.033 8.141 -4.172 1 86.69 18 MET B O 1
ATOM 1409 N N . GLY B 1 19 ? 3.473 8.352 -1.999 1 91.06 19 GLY B N 1
ATOM 1410 C CA . GLY B 1 19 ? 2.082 8.656 -1.71 1 91.06 19 GLY B CA 1
ATOM 1411 C C . GLY B 1 19 ? 1.573 9.883 -2.451 1 91.06 19 GLY B C 1
ATOM 1412 O O . GLY B 1 19 ? 0.488 9.852 -3.035 1 91.06 19 GLY B O 1
ATOM 1413 N N . ASN B 1 20 ? 2.371 10.914 -2.414 1 89.81 20 ASN B N 1
ATOM 1414 C CA . ASN B 1 20 ? 1.986 12.148 -3.092 1 89.81 20 ASN B CA 1
ATOM 1415 C C . ASN B 1 20 ? 1.726 11.914 -4.578 1 89.81 20 ASN B C 1
ATOM 1417 O O . ASN B 1 20 ? 0.693 12.328 -5.105 1 89.81 20 ASN B O 1
ATOM 1421 N N . THR B 1 21 ? 2.561 11.211 -5.203 1 83.56 21 THR B N 1
ATOM 1422 C CA . THR B 1 21 ? 2.432 10.898 -6.621 1 83.56 21 THR B CA 1
ATOM 1423 C C . THR B 1 21 ? 1.209 10.023 -6.879 1 83.56 21 THR B C 1
ATOM 1425 O O . THR B 1 21 ? 0.447 10.266 -7.812 1 83.56 21 THR B O 1
ATOM 1428 N N . CYS B 1 22 ? 0.979 9.055 -6.09 1 83.62 22 CYS B N 1
ATOM 1429 C CA . CYS B 1 22 ? -0.122 8.117 -6.258 1 83.62 22 CYS B CA 1
ATOM 1430 C C . CYS B 1 22 ? -1.468 8.82 -6.117 1 83.62 22 CYS B C 1
ATOM 1432 O O . CYS B 1 22 ? -2.381 8.578 -6.91 1 83.62 22 CYS B O 1
ATOM 1434 N N . TRP B 1 23 ? -1.6 9.594 -5.156 1 90 23 TRP B N 1
ATOM 1435 C CA . TRP B 1 23 ? -2.885 10.242 -4.922 1 90 23 TRP B CA 1
ATOM 1436 C C . TRP B 1 23 ? -3.186 11.258 -6.016 1 90 23 TRP B C 1
ATOM 1438 O O . TRP B 1 23 ? -4.348 11.461 -6.383 1 90 23 TRP B O 1
ATOM 1448 N N . GLU B 1 24 ? -2.113 11.914 -6.512 1 84.56 24 GLU B N 1
ATOM 1449 C CA . GLU B 1 24 ? -2.311 12.758 -7.684 1 84.56 24 GLU B CA 1
ATOM 1450 C C . GLU B 1 24 ? -2.875 11.961 -8.852 1 84.56 24 GLU B C 1
ATOM 1452 O O . GLU B 1 24 ? -3.818 12.398 -9.516 1 84.56 24 GLU B O 1
ATOM 1457 N N . LEU B 1 25 ? -2.324 10.828 -9.055 1 78.19 25 LEU B N 1
ATOM 1458 C CA . LEU B 1 25 ? -2.77 9.961 -10.141 1 78.19 25 LEU B CA 1
ATOM 1459 C C . LEU B 1 25 ? -4.215 9.523 -9.922 1 78.19 25 LEU B C 1
ATOM 1461 O O . LEU B 1 25 ? -5.008 9.492 -10.867 1 78.19 25 LEU B O 1
ATOM 1465 N N . TYR B 1 26 ? -4.578 9.148 -8.672 1 83.75 26 TYR B N 1
ATOM 1466 C CA . TYR B 1 26 ? -5.949 8.758 -8.359 1 83.75 26 TYR B CA 1
ATOM 1467 C C . TYR B 1 26 ? -6.926 9.883 -8.688 1 83.75 26 TYR B C 1
ATOM 1469 O O . TYR B 1 26 ? -8 9.633 -9.242 1 83.75 26 TYR B O 1
ATOM 1477 N N . CYS B 1 27 ? -6.547 11.031 -8.336 1 86.31 27 CYS B N 1
ATOM 1478 C CA . CYS B 1 27 ? -7.398 12.188 -8.594 1 86.31 27 CYS B CA 1
ATOM 1479 C C . CYS B 1 27 ? -7.59 12.406 -10.086 1 86.31 27 CYS B C 1
ATOM 1481 O O . CYS B 1 27 ? -8.719 12.57 -10.555 1 86.31 27 CYS B O 1
ATOM 1483 N N . LEU B 1 28 ? -6.535 12.422 -10.82 1 78.06 28 LEU B N 1
ATOM 1484 C CA . LEU B 1 28 ? -6.59 12.633 -12.266 1 78.06 28 LEU B CA 1
ATOM 1485 C C . LEU B 1 28 ? -7.488 11.602 -12.93 1 78.06 28 LEU B C 1
ATOM 1487 O O . LEU B 1 28 ? -8.328 11.953 -13.766 1 78.06 28 LEU B O 1
ATOM 1491 N N . GLU B 1 29 ? -7.461 10.445 -12.492 1 75 29 GLU B N 1
ATOM 1492 C CA . GLU B 1 29 ? -8.211 9.344 -13.094 1 75 29 GLU B CA 1
ATOM 1493 C C . GLU B 1 29 ? -9.703 9.477 -12.82 1 75 29 GLU B C 1
ATOM 1495 O O . GLU B 1 29 ? -10.531 9.117 -13.656 1 75 29 GLU B O 1
ATOM 1500 N N . HIS B 1 30 ? -9.953 10.016 -11.75 1 79.88 30 HIS B N 1
ATOM 1501 C CA . HIS B 1 30 ? -11.359 10.047 -11.359 1 79.88 30 HIS B CA 1
ATOM 1502 C C . HIS B 1 30 ? -11.953 11.438 -11.547 1 79.88 30 HIS B C 1
ATOM 1504 O O . HIS B 1 30 ? -13.094 11.688 -11.164 1 79.88 30 HIS B O 1
ATOM 1510 N N . GLY B 1 31 ? -11.109 12.273 -12.055 1 82.62 31 GLY B N 1
ATOM 1511 C CA . GLY B 1 31 ? -11.594 13.617 -12.328 1 82.62 31 GLY B CA 1
ATOM 1512 C C . GLY B 1 31 ? -11.766 14.453 -11.078 1 82.62 31 GLY B C 1
ATOM 1513 O O . GLY B 1 31 ? -12.609 15.352 -11.039 1 82.62 31 GLY B O 1
ATOM 1514 N N . ILE B 1 32 ? -11.078 14.102 -10.039 1 88.19 32 ILE B N 1
ATOM 1515 C CA . ILE B 1 32 ? -11.086 14.875 -8.805 1 88.19 32 ILE B CA 1
ATOM 1516 C C . ILE B 1 32 ? -10.094 16.031 -8.906 1 88.19 32 ILE B C 1
ATOM 1518 O O . ILE B 1 32 ? -8.938 15.828 -9.297 1 88.19 32 ILE B O 1
ATOM 1522 N N . GLN B 1 33 ? -10.547 17.156 -8.578 1 91.75 33 GLN B N 1
ATOM 1523 C CA . GLN B 1 33 ? -9.688 18.344 -8.586 1 91.75 33 GLN B CA 1
ATOM 1524 C C . GLN B 1 33 ? -8.734 18.328 -7.398 1 91.75 33 GLN B C 1
ATOM 1526 O O . GLN B 1 33 ? -8.953 17.609 -6.426 1 91.75 33 GLN B O 1
ATOM 1531 N N . PRO B 1 34 ? -7.684 19.125 -7.453 1 92.69 34 PRO B N 1
ATOM 1532 C CA . PRO B 1 34 ? -6.672 19.125 -6.395 1 92.69 34 PRO B CA 1
ATOM 1533 C C . PRO B 1 34 ? -7.238 19.5 -5.027 1 92.69 34 PRO B C 1
ATOM 1535 O O . PRO B 1 34 ? -6.621 19.203 -4 1 92.69 34 PRO B O 1
ATOM 1538 N N . ASP B 1 35 ? -8.383 20.062 -5.031 1 92.56 35 ASP B N 1
ATOM 1539 C CA . ASP B 1 35 ? -8.977 20.438 -3.754 1 92.56 35 ASP B CA 1
ATOM 1540 C C . ASP B 1 35 ? -9.992 19.391 -3.291 1 92.56 35 ASP B C 1
ATOM 1542 O O . ASP B 1 35 ? -10.695 19.594 -2.303 1 92.56 35 ASP B O 1
ATOM 1546 N N . GLY B 1 36 ? -10.102 18.266 -4.035 1 92.25 36 GLY B N 1
ATOM 1547 C CA . GLY B 1 36 ? -10.977 17.172 -3.646 1 92.25 36 GLY B CA 1
ATOM 1548 C C . GLY B 1 36 ? -12.383 17.297 -4.219 1 92.25 36 GLY B C 1
ATOM 1549 O O . GLY B 1 36 ? -13.219 16.406 -4.016 1 92.25 36 GLY B O 1
ATOM 1550 N N . GLN B 1 37 ? -12.633 18.344 -4.945 1 92.19 37 GLN B N 1
ATOM 1551 C CA . GLN B 1 37 ? -13.953 18.531 -5.523 1 92.19 37 GLN B CA 1
ATOM 1552 C C . GLN B 1 37 ? -14.078 17.828 -6.867 1 92.19 37 GLN B C 1
ATOM 1554 O O . GLN B 1 37 ? -13.078 17.625 -7.559 1 92.19 37 GLN B O 1
ATOM 1559 N N . MET B 1 38 ? -15.219 17.344 -7.098 1 86.25 38 MET B N 1
ATOM 1560 C CA . MET B 1 38 ? -15.523 16.766 -8.398 1 86.25 38 MET B CA 1
ATOM 1561 C C . MET B 1 38 ? -16.359 17.703 -9.242 1 86.25 38 MET B C 1
ATOM 1563 O O . MET B 1 38 ? -17.281 18.359 -8.727 1 86.25 38 MET B O 1
ATOM 1567 N N . PRO B 1 39 ? -15.938 17.75 -10.484 1 77.12 39 PRO B N 1
ATOM 1568 C CA . PRO B 1 39 ? -16.766 18.594 -11.344 1 77.12 39 PRO B CA 1
ATOM 1569 C C . PRO B 1 39 ? -18.203 18.094 -11.461 1 77.12 39 PRO B C 1
ATOM 1571 O O . PRO B 1 39 ? -18.438 16.891 -11.414 1 77.12 39 PRO B O 1
ATOM 1574 N N . SER B 1 40 ? -19.109 18.922 -11.445 1 68.88 40 SER B N 1
ATOM 1575 C CA . SER B 1 40 ? -20.531 18.641 -11.469 1 68.88 40 SER B CA 1
ATOM 1576 C C . SER B 1 40 ? -20.906 17.719 -12.617 1 68.88 40 SER B C 1
ATOM 1578 O O . SER B 1 40 ? -21.875 16.969 -12.523 1 68.88 40 SER B O 1
ATOM 1580 N N . ASP B 1 41 ? -20.188 17.672 -13.656 1 65.94 41 ASP B N 1
ATOM 1581 C CA . ASP B 1 41 ? -20.578 16.906 -14.844 1 65.94 41 ASP B CA 1
ATOM 1582 C C . ASP B 1 41 ? -20 15.492 -14.805 1 65.94 41 ASP B C 1
ATOM 1584 O O . ASP B 1 41 ? -20.234 14.695 -15.711 1 65.94 41 ASP B O 1
ATOM 1588 N N . LYS B 1 42 ? -19.219 15.32 -13.953 1 61.91 42 LYS B N 1
ATOM 1589 C CA . LYS B 1 42 ? -18.609 13.992 -13.883 1 61.91 42 LYS B CA 1
ATOM 1590 C C . LYS B 1 42 ? -19.125 13.219 -12.664 1 61.91 42 LYS B C 1
ATOM 1592 O O . LYS B 1 42 ? -19.312 13.797 -11.594 1 61.91 42 LYS B O 1
ATOM 1597 N N . THR B 1 43 ? -20.016 12.297 -12.883 1 55.41 43 THR B N 1
ATOM 1598 C CA . THR B 1 43 ? -20.391 11.391 -11.805 1 55.41 43 THR B CA 1
ATOM 1599 C C . THR B 1 43 ? -19.391 10.234 -11.703 1 55.41 43 THR B C 1
ATOM 1601 O O . THR B 1 43 ? -18.828 9.805 -12.719 1 55.41 43 THR B O 1
ATOM 1604 N N . ILE B 1 44 ? -18.672 10.281 -10.602 1 55.78 44 ILE B N 1
ATOM 1605 C CA . ILE B 1 44 ? -17.906 9.047 -10.438 1 55.78 44 ILE B CA 1
ATOM 1606 C C . ILE B 1 44 ? -18.766 7.855 -10.852 1 55.78 44 ILE B C 1
ATOM 1608 O O . ILE B 1 44 ? -19.922 7.73 -10.414 1 55.78 44 ILE B O 1
ATOM 1612 N N . GLY B 1 45 ? -18.688 7.434 -11.945 1 47.62 45 GLY B N 1
ATOM 1613 C CA . GLY B 1 45 ? -19.547 6.297 -12.25 1 47.62 45 GLY B CA 1
ATOM 1614 C C . GLY B 1 45 ? -19.734 5.367 -11.07 1 47.62 45 GLY B C 1
ATOM 1615 O O . GLY B 1 45 ? -18.828 5.164 -10.266 1 47.62 45 GLY B O 1
ATOM 1616 N N . GLY B 1 46 ? -20.969 5.473 -10.391 1 46.56 46 GLY B N 1
ATOM 1617 C CA . GLY B 1 46 ? -21.547 4.66 -9.328 1 46.56 46 GLY B CA 1
ATOM 1618 C C . GLY B 1 46 ? -20.781 3.369 -9.086 1 46.56 46 GLY B C 1
ATOM 1619 O O . GLY B 1 46 ? -20.922 2.748 -8.031 1 46.56 46 GLY B O 1
ATOM 1620 N N . GLY B 1 47 ? -20.203 2.832 -10 1 46.72 47 GLY B N 1
ATOM 1621 C CA . GLY B 1 47 ? -19.781 1.443 -9.938 1 46.72 47 GLY B CA 1
ATOM 1622 C C . GLY B 1 47 ? -18.312 1.282 -9.578 1 46.72 47 GLY B C 1
ATOM 1623 O O . GLY B 1 47 ? -17.781 0.166 -9.562 1 46.72 47 GLY B O 1
ATOM 1624 N N . ASP B 1 48 ? -17.625 2.529 -9.336 1 57.75 48 ASP B N 1
ATOM 1625 C CA . ASP B 1 48 ? -16.188 2.307 -9.211 1 57.75 48 ASP B CA 1
ATOM 1626 C C . ASP B 1 48 ? -15.797 2.104 -7.75 1 57.75 48 ASP B C 1
ATOM 1628 O O . ASP B 1 48 ? -15.562 3.072 -7.023 1 57.75 48 ASP B O 1
ATOM 1632 N N . ASP B 1 49 ? -16.016 0.959 -7.176 1 64.19 49 ASP B N 1
ATOM 1633 C CA . ASP B 1 49 ? -15.688 0.426 -5.855 1 64.19 49 ASP B CA 1
ATOM 1634 C C . ASP B 1 49 ? -14.289 0.855 -5.414 1 64.19 49 ASP B C 1
ATOM 1636 O O . ASP B 1 49 ? -14.062 1.112 -4.23 1 64.19 49 ASP B O 1
ATOM 1640 N N . SER B 1 50 ? -13.477 1.178 -6.426 1 65.69 50 SER B N 1
ATOM 1641 C CA . SER B 1 50 ? -12.117 1.517 -6.031 1 65.69 50 SER B CA 1
ATOM 1642 C C . SER B 1 50 ? -12.039 2.932 -5.465 1 65.69 50 SER B C 1
ATOM 1644 O O . SER B 1 50 ? -11.25 3.197 -4.555 1 65.69 50 SER B O 1
ATOM 1646 N N . PHE B 1 51 ? -12.961 3.719 -5.832 1 75.75 51 PHE B N 1
ATOM 1647 C CA . PHE B 1 51 ? -12.977 5.105 -5.387 1 75.75 51 PHE B CA 1
ATOM 1648 C C . PHE B 1 51 ? -13.383 5.199 -3.92 1 75.75 51 PHE B C 1
ATOM 1650 O O . PHE B 1 51 ? -12.68 5.801 -3.109 1 75.75 51 PHE B O 1
ATOM 1657 N N . THR B 1 52 ? -14.422 4.547 -3.631 1 82.62 52 THR B N 1
ATOM 1658 C CA . THR B 1 52 ? -14.93 4.617 -2.266 1 82.62 52 THR B CA 1
ATOM 1659 C C . THR B 1 52 ? -14.008 3.879 -1.306 1 82.62 52 THR B C 1
ATOM 1661 O O . THR B 1 52 ? -14.062 4.09 -0.092 1 82.62 52 THR B O 1
ATOM 1664 N N . THR B 1 53 ? -13.141 3.127 -1.84 1 86.44 53 THR B N 1
ATOM 1665 C CA . THR B 1 53 ? -12.203 2.369 -1.022 1 86.44 53 THR B CA 1
ATOM 1666 C C . THR B 1 53 ? -11.156 3.295 -0.405 1 86.44 53 THR B C 1
ATOM 1668 O O . THR B 1 53 ? -10.797 3.139 0.763 1 86.44 53 THR B O 1
ATOM 1671 N N . PHE B 1 54 ? -10.844 4.344 -1.122 1 90.38 54 PHE B N 1
ATOM 1672 C CA . PHE B 1 54 ? -9.664 5.098 -0.707 1 90.38 54 PHE B CA 1
ATOM 1673 C C . PHE B 1 54 ? -10.047 6.52 -0.311 1 90.38 54 PHE B C 1
ATOM 1675 O O . PHE B 1 54 ? -9.266 7.219 0.334 1 90.38 54 PHE B O 1
ATOM 1682 N N . PHE B 1 55 ? -11.219 6.91 -0.692 1 91.94 55 PHE B N 1
ATOM 1683 C CA . PHE B 1 55 ? -11.633 8.273 -0.393 1 91.94 55 PHE B CA 1
ATOM 1684 C C . PHE B 1 55 ? -12.828 8.281 0.561 1 91.94 55 PHE B C 1
ATOM 1686 O O . PHE B 1 55 ? -13.648 7.359 0.539 1 91.94 55 PHE B O 1
ATOM 1693 N N . CYS B 1 56 ? -12.797 9.297 1.358 1 90.88 56 CYS B N 1
ATOM 1694 C CA . CYS B 1 56 ? -13.977 9.633 2.148 1 90.88 56 CYS B CA 1
ATOM 1695 C C . CYS B 1 56 ? -14.68 10.867 1.587 1 90.88 56 CYS B C 1
ATOM 1697 O O . CYS B 1 56 ? -14.023 11.836 1.202 1 90.88 56 CYS B O 1
ATOM 1699 N N . GLU B 1 57 ? -15.891 10.758 1.487 1 87.88 57 GLU B N 1
ATOM 1700 C CA . GLU B 1 57 ? -16.672 11.914 1.048 1 87.88 57 GLU B CA 1
ATOM 1701 C C . GLU B 1 57 ? -17.188 12.711 2.238 1 87.88 57 GLU B C 1
ATOM 1703 O O . GLU B 1 57 ? -17.891 12.164 3.096 1 87.88 57 GLU B O 1
ATOM 1708 N N . THR B 1 58 ? -16.797 13.945 2.246 1 87.75 58 THR B N 1
ATOM 1709 C CA . THR B 1 58 ? -17.266 14.82 3.316 1 87.75 58 THR B CA 1
ATOM 1710 C C . THR B 1 58 ? -18.688 15.305 3.027 1 87.75 58 THR B C 1
ATOM 1712 O O . THR B 1 58 ? -19.203 15.133 1.919 1 87.75 58 THR B O 1
ATOM 1715 N N . GLY B 1 59 ? -19.297 15.898 4.027 1 84.06 59 GLY B N 1
ATOM 1716 C CA . GLY B 1 59 ? -20.625 16.453 3.869 1 84.06 59 GLY B CA 1
ATOM 1717 C C . GLY B 1 59 ? -20.703 17.531 2.801 1 84.06 59 GLY B C 1
ATOM 1718 O O . GLY B 1 59 ? -21.734 17.703 2.162 1 84.06 59 GLY B O 1
ATOM 1719 N N . ALA B 1 60 ? -19.641 18.234 2.518 1 85.19 60 ALA B N 1
ATOM 1720 C CA . ALA B 1 60 ? -19.594 19.328 1.545 1 85.19 60 ALA B CA 1
ATOM 1721 C C . ALA B 1 60 ? -19.312 18.797 0.143 1 85.19 60 ALA B C 1
ATOM 1723 O O . ALA B 1 60 ? -19.125 19.578 -0.796 1 85.19 60 ALA B O 1
ATOM 1724 N N . GLY B 1 61 ? -19.172 17.469 0.026 1 84.5 61 GLY B N 1
ATOM 1725 C CA . GLY B 1 61 ? -18.969 16.859 -1.285 1 84.5 61 GLY B CA 1
ATOM 1726 C C . GLY B 1 61 ? -17.516 16.719 -1.669 1 84.5 61 GLY B C 1
ATOM 1727 O O . GLY B 1 61 ? -17.203 16.328 -2.795 1 84.5 61 GLY B O 1
ATOM 1728 N N . LYS B 1 62 ? -16.656 17.047 -0.754 1 89.75 62 LYS B N 1
ATOM 1729 C CA . LYS B 1 62 ? -15.227 16.891 -1.008 1 89.75 62 LYS B CA 1
ATOM 1730 C C . LYS B 1 62 ? -14.781 15.453 -0.801 1 89.75 62 LYS B C 1
ATOM 1732 O O . LYS B 1 62 ? -15.219 14.789 0.146 1 89.75 62 LYS B O 1
ATOM 1737 N N . HIS B 1 63 ? -13.992 15.031 -1.695 1 90.62 63 HIS B N 1
ATOM 1738 C CA . HIS B 1 63 ? -13.398 13.711 -1.551 1 90.62 63 HIS B CA 1
ATOM 1739 C C . HIS B 1 63 ? -11.992 13.805 -0.964 1 90.62 63 HIS B C 1
ATOM 1741 O O . HIS B 1 63 ? -11.094 14.391 -1.578 1 90.62 63 HIS B O 1
ATOM 1747 N N . VAL B 1 64 ? -11.859 13.219 0.152 1 93.12 64 VAL B N 1
ATOM 1748 C CA . VAL B 1 64 ? -10.602 13.312 0.882 1 93.12 64 VAL B CA 1
ATOM 1749 C C . VAL B 1 64 ? -9.969 11.922 1 1 93.12 64 VAL B C 1
ATOM 1751 O O . VAL B 1 64 ? -10.648 10.953 1.347 1 93.12 64 VAL B O 1
ATOM 1754 N N . PRO B 1 65 ? -8.703 11.875 0.726 1 95 65 PRO B N 1
ATOM 1755 C CA . PRO B 1 65 ? -8.031 10.578 0.848 1 95 65 PRO B CA 1
ATOM 1756 C C . PRO B 1 65 ? -8.086 10.016 2.268 1 95 65 PRO B C 1
ATOM 1758 O O . PRO B 1 65 ? -7.926 10.766 3.236 1 95 65 PRO B O 1
ATOM 1761 N N . ARG B 1 66 ? -8.383 8.734 2.355 1 95.88 66 ARG B N 1
ATOM 1762 C CA . ARG B 1 66 ? -8.141 8.023 3.607 1 95.88 66 ARG B CA 1
ATOM 1763 C C . ARG B 1 66 ? -6.664 7.684 3.773 1 95.88 66 ARG B C 1
ATOM 1765 O O . ARG B 1 66 ? -6.27 6.52 3.672 1 95.88 66 ARG B O 1
ATOM 1772 N N . ALA B 1 67 ? -5.902 8.703 4.113 1 97 67 ALA B N 1
ATOM 1773 C CA . ALA B 1 67 ? -4.449 8.562 4.098 1 97 67 ALA B CA 1
ATOM 1774 C C . ALA B 1 67 ? -3.801 9.406 5.188 1 97 67 ALA B C 1
ATOM 1776 O O . ALA B 1 67 ? -4.332 10.453 5.566 1 97 67 ALA B O 1
ATOM 1777 N N . ILE B 1 68 ? -2.73 8.906 5.641 1 97.5 68 ILE B N 1
ATOM 1778 C CA . ILE B 1 68 ? -1.864 9.625 6.566 1 97.5 68 ILE B CA 1
ATOM 1779 C C . ILE B 1 68 ? -0.442 9.672 6.016 1 97.5 68 ILE B C 1
ATOM 1781 O O . ILE B 1 68 ? 0.062 8.672 5.496 1 97.5 68 ILE B O 1
ATOM 1785 N N . PHE B 1 69 ? 0.154 10.867 6.098 1 97.5 69 PHE B N 1
ATOM 1786 C CA . P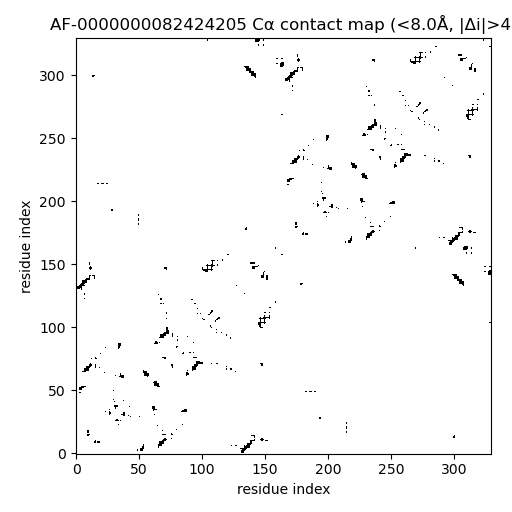HE B 1 69 ? 1.555 11.062 5.738 1 97.5 69 PHE B CA 1
ATOM 1787 C C . PHE B 1 69 ? 2.395 11.352 6.977 1 97.5 69 PHE B C 1
ATOM 1789 O O . PHE B 1 69 ? 2.047 12.227 7.777 1 97.5 69 PHE B O 1
ATOM 1796 N N . VAL B 1 70 ? 3.443 10.586 7.102 1 96.19 70 VAL B N 1
ATOM 1797 C CA . VAL B 1 70 ? 4.273 10.727 8.297 1 96.19 70 VAL B CA 1
ATOM 1798 C C . VAL B 1 70 ? 5.746 10.766 7.898 1 96.19 70 VAL B C 1
ATOM 1800 O O . VAL B 1 70 ? 6.215 9.914 7.141 1 96.19 70 VAL B O 1
ATOM 1803 N N . ASP B 1 71 ? 6.438 11.688 8.375 1 93.81 71 ASP B N 1
ATOM 1804 C CA . ASP B 1 71 ? 7.895 11.711 8.312 1 93.81 71 ASP B CA 1
ATOM 1805 C C . ASP B 1 71 ? 8.484 12.383 9.555 1 93.81 71 ASP B C 1
ATOM 1807 O O . ASP B 1 71 ? 7.965 13.391 10.023 1 93.81 71 ASP B O 1
ATOM 1811 N N . LEU B 1 72 ? 9.531 11.75 9.984 1 90 72 LEU B N 1
ATOM 1812 C CA . LEU B 1 72 ? 10.164 12.289 11.188 1 90 72 LEU B CA 1
ATOM 1813 C C . LEU B 1 72 ? 10.898 13.594 10.875 1 90 72 LEU B C 1
ATOM 1815 O O . LEU B 1 72 ? 11.25 14.344 11.789 1 90 72 LEU B O 1
ATOM 1819 N N . GLU B 1 73 ? 11.156 13.898 9.617 1 89.12 73 GLU B N 1
ATOM 1820 C CA . GLU B 1 73 ? 11.664 15.18 9.133 1 89.12 73 GLU B CA 1
ATOM 1821 C C . GLU B 1 73 ? 10.594 15.922 8.336 1 89.12 73 GLU B C 1
ATOM 1823 O O . GLU B 1 73 ? 9.844 15.305 7.578 1 89.12 73 GLU B O 1
ATOM 1828 N N . PRO B 1 74 ? 10.68 17.297 8.367 1 91.38 74 PRO B N 1
ATOM 1829 C CA . PRO B 1 74 ? 9.555 18.047 7.812 1 91.38 74 PRO B CA 1
ATOM 1830 C C . PRO B 1 74 ? 9.641 18.203 6.293 1 91.38 74 PRO B C 1
ATOM 1832 O O . PRO B 1 74 ? 8.641 18.5 5.641 1 91.38 74 PRO B O 1
ATOM 1835 N N . THR B 1 75 ? 10.742 18 5.699 1 91.81 75 THR B N 1
ATOM 1836 C CA . THR B 1 75 ? 11.031 18.453 4.344 1 91.81 75 THR B CA 1
ATOM 1837 C C . THR B 1 75 ? 10 17.906 3.359 1 91.81 75 THR B C 1
ATOM 1839 O O . THR B 1 75 ? 9.344 18.672 2.654 1 91.81 75 THR B O 1
ATOM 1842 N N . VAL B 1 76 ? 9.812 16.641 3.326 1 92.69 76 VAL B N 1
ATOM 1843 C CA . VAL B 1 76 ? 8.953 16.062 2.303 1 92.69 76 VAL B CA 1
ATOM 1844 C C . VAL B 1 76 ? 7.492 16.328 2.637 1 92.69 76 VAL B C 1
ATOM 1846 O O . VAL B 1 76 ? 6.656 16.453 1.737 1 92.69 76 VAL B O 1
ATOM 1849 N N . ILE B 1 77 ? 7.152 16.422 3.863 1 95.81 77 ILE B N 1
ATOM 1850 C CA . ILE B 1 77 ? 5.793 16.766 4.258 1 95.81 77 ILE B CA 1
ATOM 1851 C C . ILE B 1 77 ? 5.473 18.188 3.838 1 95.81 77 ILE B C 1
ATOM 1853 O O . ILE B 1 77 ? 4.371 18.484 3.369 1 95.81 77 ILE B O 1
ATOM 1857 N N . ASP B 1 78 ? 6.438 19.062 4.008 1 95 78 ASP B N 1
ATOM 1858 C CA . ASP B 1 78 ? 6.262 20.438 3.596 1 95 78 ASP B CA 1
ATOM 1859 C C . ASP B 1 78 ? 6.039 20.547 2.088 1 95 78 ASP B C 1
ATOM 1861 O O . ASP B 1 78 ? 5.301 21.422 1.622 1 95 78 ASP B O 1
ATOM 1865 N N . GLU B 1 79 ? 6.676 19.641 1.376 1 94.12 79 GLU B N 1
ATOM 1866 C CA . GLU B 1 79 ? 6.438 19.594 -0.064 1 94.12 79 GLU B CA 1
ATOM 1867 C C . GLU B 1 79 ? 4.984 19.266 -0.377 1 94.12 79 GLU B C 1
ATOM 1869 O O . GLU B 1 79 ? 4.398 19.828 -1.306 1 94.12 79 GLU B O 1
ATOM 1874 N N . VAL B 1 80 ? 4.426 18.359 0.4 1 95 80 VAL B N 1
ATOM 1875 C CA . VAL B 1 80 ? 3.018 18.016 0.227 1 95 80 VAL B CA 1
ATOM 1876 C C . VAL B 1 80 ? 2.143 19.203 0.633 1 95 80 VAL B C 1
ATOM 1878 O O . VAL B 1 80 ? 1.217 19.578 -0.091 1 95 80 VAL B O 1
ATOM 1881 N N . ARG B 1 81 ? 2.484 19.844 1.675 1 95.5 81 ARG B N 1
ATOM 1882 C CA . ARG B 1 81 ? 1.734 20.969 2.203 1 95.5 81 ARG B CA 1
ATOM 1883 C C . ARG B 1 81 ? 1.748 22.141 1.225 1 95.5 81 ARG B C 1
ATOM 1885 O O . ARG B 1 81 ? 0.801 22.922 1.177 1 95.5 81 ARG B O 1
ATOM 1892 N N . GLY B 1 82 ? 2.762 22.234 0.529 1 94.31 82 GLY B N 1
ATOM 1893 C CA . GLY B 1 82 ? 2.926 23.375 -0.368 1 94.31 82 GLY B CA 1
ATOM 1894 C C . GLY B 1 82 ? 2.68 23.016 -1.823 1 94.31 82 GLY B C 1
ATOM 1895 O O . GLY B 1 82 ? 2.879 23.844 -2.711 1 94.31 82 GLY B O 1
ATOM 1896 N N . GLY B 1 83 ? 2.268 21.797 -2.096 1 92.94 83 GLY B N 1
ATOM 1897 C CA . GLY B 1 83 ? 2.115 21.344 -3.463 1 92.94 83 GLY B CA 1
ATOM 1898 C C . GLY B 1 83 ? 0.758 21.672 -4.059 1 92.94 83 GLY B C 1
ATOM 1899 O O . GLY B 1 83 ? -0.09 22.266 -3.391 1 92.94 83 GLY B O 1
ATOM 1900 N N . VAL B 1 84 ? 0.5 21.234 -5.27 1 92.25 84 VAL B N 1
ATOM 1901 C CA . VAL B 1 84 ? -0.709 21.5 -6.039 1 92.25 84 VAL B CA 1
ATOM 1902 C C . VAL B 1 84 ? -1.916 20.875 -5.34 1 92.25 84 VAL B C 1
ATOM 1904 O O . VAL B 1 84 ? -3.002 21.469 -5.328 1 92.25 84 VAL B O 1
ATOM 1907 N N . TYR B 1 85 ? -1.658 19.781 -4.676 1 92.5 85 TYR B N 1
ATOM 1908 C CA . TYR B 1 85 ? -2.758 19.047 -4.062 1 92.5 85 TYR B CA 1
ATOM 1909 C C . TYR B 1 85 ? -2.826 19.312 -2.564 1 92.5 85 TYR B C 1
ATOM 1911 O O . TYR B 1 85 ? -3.332 18.484 -1.8 1 92.5 85 TYR B O 1
ATOM 1919 N N . ARG B 1 86 ? -2.336 20.359 -2.105 1 90.38 86 ARG B N 1
ATOM 1920 C CA . ARG B 1 86 ? -2.246 20.703 -0.691 1 90.38 86 ARG B CA 1
ATOM 1921 C C . ARG B 1 86 ? -3.625 20.703 -0.038 1 90.38 86 ARG B C 1
ATOM 1923 O O . ARG B 1 86 ? -3.75 20.438 1.158 1 90.38 86 ARG B O 1
ATOM 1930 N N . GLN B 1 87 ? -4.59 21 -0.801 1 93.44 87 GLN B N 1
ATOM 1931 C CA . GLN B 1 87 ? -5.922 21.125 -0.216 1 93.44 87 GLN B CA 1
ATOM 1932 C C . GLN B 1 87 ? -6.645 19.781 -0.209 1 93.44 87 GLN B C 1
ATOM 1934 O O . GLN B 1 87 ? -7.754 19.656 0.312 1 93.44 87 GLN B O 1
ATOM 1939 N N . LEU B 1 88 ? -6.031 18.828 -0.734 1 94.56 88 LEU B N 1
ATOM 1940 C CA . LEU B 1 88 ? -6.637 17.5 -0.817 1 94.56 88 LEU B CA 1
ATOM 1941 C C . LEU B 1 88 ? -6.594 16.797 0.535 1 94.56 88 LEU B C 1
ATOM 1943 O O . LEU B 1 88 ? -7.543 16.094 0.908 1 94.56 88 LEU B O 1
ATOM 1947 N N . PHE B 1 89 ? -5.531 17.062 1.228 1 95 89 PHE B N 1
ATOM 1948 C CA . PHE B 1 89 ? -5.293 16.328 2.467 1 95 89 PHE B CA 1
ATOM 1949 C C . PHE B 1 89 ? -5.668 17.172 3.676 1 95 89 PHE B C 1
ATOM 1951 O O . PHE B 1 89 ? -5.43 18.375 3.691 1 95 89 PHE B O 1
ATOM 1958 N N . HIS B 1 90 ? -6.25 16.562 4.633 1 93.12 90 HIS B N 1
ATOM 1959 C CA . HIS B 1 90 ? -6.453 17.25 5.906 1 93.12 90 HIS B CA 1
ATOM 1960 C C . HIS B 1 90 ? -5.125 17.547 6.59 1 93.12 90 HIS B C 1
ATOM 1962 O O . HIS B 1 90 ? -4.246 16.688 6.656 1 93.12 90 HIS B O 1
ATOM 1968 N N . PRO B 1 91 ? -4.965 18.734 7.082 1 94.06 91 PRO B N 1
ATOM 1969 C CA . PRO B 1 91 ? -3.682 19.125 7.676 1 94.06 91 PRO B CA 1
ATOM 1970 C C . PRO B 1 91 ? -3.24 18.172 8.789 1 94.06 91 PRO B C 1
ATOM 1972 O O . PRO B 1 91 ? -2.045 17.906 8.945 1 94.06 91 PRO B O 1
ATOM 1975 N N . GLU B 1 92 ? -4.16 17.672 9.516 1 95 92 GLU B N 1
ATOM 1976 C CA . GLU B 1 92 ? -3.832 16.812 10.648 1 95 92 GLU B CA 1
ATOM 1977 C C . GLU B 1 92 ? -3.32 15.461 10.172 1 95 92 GLU B C 1
ATOM 1979 O O . GLU B 1 92 ? -2.764 14.688 10.961 1 95 92 GLU B O 1
ATOM 1984 N N . GLN B 1 93 ? -3.514 15.164 8.914 1 96.25 93 GLN B N 1
ATOM 1985 C CA . GLN B 1 93 ? -3.061 13.883 8.367 1 96.25 93 GLN B CA 1
ATOM 1986 C C . GLN B 1 93 ? -1.638 13.992 7.828 1 96.25 93 GLN B C 1
ATOM 1988 O O . GLN B 1 93 ? -1.089 13.016 7.316 1 96.25 93 GLN B O 1
ATOM 1993 N N . LEU B 1 94 ? -1.079 15.203 7.863 1 97.31 94 LEU B N 1
ATOM 1994 C CA . LEU B 1 94 ? 0.317 15.453 7.523 1 97.31 94 LEU B CA 1
ATOM 1995 C C . LEU B 1 94 ? 1.157 15.648 8.781 1 97.31 94 LEU B C 1
ATOM 1997 O O . LEU B 1 94 ? 1.188 16.75 9.344 1 97.31 94 LEU B O 1
ATOM 2001 N N . ILE B 1 95 ? 1.844 14.578 9.156 1 96.56 95 ILE B N 1
ATOM 2002 C CA . ILE B 1 95 ? 2.49 14.547 10.461 1 96.56 95 ILE B CA 1
ATOM 2003 C C . ILE B 1 95 ? 4.008 14.562 10.289 1 96.56 95 ILE B C 1
ATOM 2005 O O . ILE B 1 95 ? 4.559 13.781 9.508 1 96.56 95 ILE B O 1
ATOM 2009 N N . THR B 1 96 ? 4.695 15.461 10.938 1 93 96 THR B N 1
ATOM 2010 C CA . THR B 1 96 ? 6.152 15.508 10.883 1 93 96 THR B CA 1
ATOM 2011 C C . THR B 1 96 ? 6.742 15.586 12.289 1 93 96 THR B C 1
ATOM 2013 O O . THR B 1 96 ? 6.07 16.016 13.227 1 93 96 THR B O 1
ATOM 2016 N N . GLY B 1 97 ? 7.871 15 12.383 1 86.19 97 GLY B N 1
ATOM 2017 C CA . GLY B 1 97 ? 8.664 15.227 13.586 1 86.19 97 GLY B CA 1
ATOM 2018 C C . GLY B 1 97 ? 9.523 16.469 13.508 1 86.19 97 GLY B C 1
ATOM 2019 O O . GLY B 1 97 ? 9.273 17.359 12.68 1 86.19 97 GLY B O 1
ATOM 2020 N N . LYS B 1 98 ? 10.367 16.672 14.586 1 77.25 98 LYS B N 1
ATOM 2021 C CA . LYS B 1 98 ? 11.188 17.875 14.68 1 77.25 98 LYS B CA 1
ATOM 2022 C C . LYS B 1 98 ? 12.641 17.594 14.297 1 77.25 98 LYS B C 1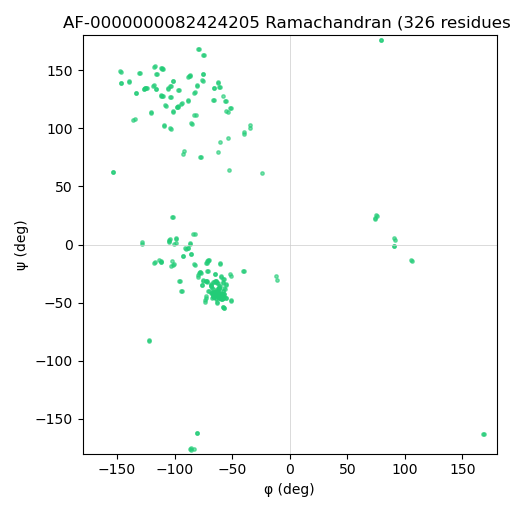
ATOM 2024 O O . LYS B 1 98 ? 13.414 18.516 14.031 1 77.25 98 LYS B O 1
ATOM 2029 N N . GLU B 1 99 ? 12.961 16.234 14.25 1 64.62 99 GLU B N 1
ATOM 2030 C CA . GLU B 1 99 ? 14.406 16.047 14.242 1 64.62 99 GLU B CA 1
ATOM 2031 C C . GLU B 1 99 ? 14.867 15.359 12.961 1 64.62 99 GLU B C 1
ATOM 2033 O O . GLU B 1 99 ? 14.07 14.711 12.273 1 64.62 99 GLU B O 1
ATOM 2038 N N . ASP B 1 100 ? 16.094 15.711 12.703 1 63.62 100 ASP B N 1
ATOM 2039 C CA . ASP B 1 100 ? 16.781 15.148 11.547 1 63.62 100 ASP B CA 1
ATOM 2040 C C . ASP B 1 100 ? 16.766 13.617 11.594 1 63.62 100 ASP B C 1
ATOM 2042 O O . ASP B 1 100 ? 17.062 13.023 12.633 1 63.62 100 ASP B O 1
ATOM 2046 N N . ALA B 1 101 ? 16.125 13 10.68 1 63.25 101 ALA B N 1
ATOM 2047 C CA . ALA B 1 101 ? 16.016 11.555 10.539 1 63.25 101 ALA B CA 1
ATOM 2048 C C . ALA B 1 101 ? 17.375 10.922 10.297 1 63.25 101 ALA B C 1
ATOM 2050 O O . ALA B 1 101 ? 18.109 11.32 9.383 1 63.25 101 ALA B O 1
ATOM 2051 N N . ALA B 1 102 ? 18.281 10.68 11.305 1 65.81 102 ALA B N 1
ATOM 2052 C CA . ALA B 1 102 ? 19.516 9.906 11.305 1 65.81 102 ALA B CA 1
ATOM 2053 C C . ALA B 1 102 ? 19.281 8.492 10.789 1 65.81 102 ALA B C 1
ATOM 2055 O O . ALA B 1 102 ? 18.281 7.859 11.141 1 65.81 102 ALA B O 1
ATOM 2056 N N . ASN B 1 103 ? 19.469 8.281 9.414 1 74.94 103 ASN B N 1
ATOM 2057 C CA . ASN B 1 103 ? 19.391 6.938 8.852 1 74.94 103 ASN B CA 1
ATOM 2058 C C . ASN B 1 103 ? 19.688 5.871 9.906 1 74.94 103 ASN B C 1
ATOM 2060 O O . ASN B 1 103 ? 20.625 5.09 9.758 1 74.94 103 ASN B O 1
ATOM 2064 N N . ASN B 1 104 ? 18.828 5.824 11 1 85.31 104 ASN B N 1
ATOM 2065 C CA . ASN B 1 104 ? 19.016 4.938 12.141 1 85.31 104 ASN B CA 1
ATOM 2066 C C . ASN B 1 104 ? 17.719 4.25 12.547 1 85.31 104 ASN B C 1
ATOM 2068 O O . ASN B 1 104 ? 16.828 4.883 13.109 1 85.31 104 ASN B O 1
ATOM 2072 N N . TYR B 1 105 ? 17.672 2.963 12.258 1 86.94 105 TYR B N 1
ATOM 2073 C CA . TYR B 1 105 ? 16.5 2.148 12.531 1 86.94 105 TYR B CA 1
ATOM 2074 C C . TYR B 1 105 ? 16.047 2.316 13.977 1 86.94 105 TYR B C 1
ATOM 2076 O O . TYR B 1 105 ? 14.859 2.508 14.25 1 86.94 105 TYR B O 1
ATOM 2084 N N . ALA B 1 106 ? 17.016 2.213 14.969 1 87.5 106 ALA B N 1
ATOM 2085 C CA . ALA B 1 106 ? 16.703 2.266 16.391 1 87.5 106 ALA B CA 1
ATOM 2086 C C . ALA B 1 106 ? 16.062 3.604 16.766 1 87.5 106 ALA B C 1
ATOM 2088 O O . ALA B 1 106 ? 15.172 3.66 17.609 1 87.5 106 ALA B O 1
ATOM 2089 N N . ARG B 1 107 ? 16.5 4.602 16.188 1 87.94 107 ARG B N 1
ATOM 2090 C CA . ARG B 1 107 ? 15.93 5.922 16.453 1 87.94 107 ARG B CA 1
ATOM 2091 C C . ARG B 1 107 ? 14.484 6 15.984 1 87.94 107 ARG B C 1
ATOM 2093 O O . ARG B 1 107 ? 13.633 6.582 16.672 1 87.94 107 ARG B O 1
ATOM 2100 N N . GLY B 1 108 ? 14.211 5.445 14.836 1 88.62 108 GLY B N 1
ATOM 2101 C CA . GLY B 1 108 ? 12.852 5.406 14.336 1 88.62 108 GLY B CA 1
ATOM 2102 C C . GLY B 1 108 ? 11.93 4.539 15.172 1 88.62 108 GLY B C 1
ATOM 2103 O O . GLY B 1 108 ? 10.766 4.883 15.391 1 88.62 108 GLY B O 1
ATOM 2104 N N . HIS B 1 109 ? 12.516 3.527 15.719 1 90.38 109 HIS B N 1
ATOM 2105 C CA . HIS B 1 109 ? 11.688 2.545 16.406 1 90.38 109 HIS B CA 1
ATOM 2106 C C . HIS B 1 109 ? 11.586 2.855 17.891 1 90.38 109 HIS B C 1
ATOM 2108 O O . HIS B 1 109 ? 10.5 2.789 18.469 1 90.38 109 HIS B O 1
ATOM 2114 N N . TYR B 1 110 ? 12.656 3.258 18.469 1 91.75 110 TYR B N 1
ATOM 2115 C CA . TYR B 1 110 ? 12.695 3.24 19.938 1 91.75 110 TYR B CA 1
ATOM 2116 C C . TYR B 1 110 ? 12.734 4.656 20.5 1 91.75 110 TYR B C 1
ATOM 2118 O O . TYR B 1 110 ? 12.477 4.867 21.688 1 91.75 110 TYR B O 1
ATOM 2126 N N . THR B 1 111 ? 13.008 5.625 19.781 1 90.75 111 THR B N 1
ATOM 2127 C CA . THR B 1 111 ? 13.211 6.957 20.359 1 90.75 111 THR B CA 1
ATOM 2128 C C . THR B 1 111 ? 12.242 7.961 19.734 1 90.75 111 THR B C 1
ATOM 2130 O O . THR B 1 111 ? 11.133 8.148 20.234 1 90.75 111 THR B O 1
ATOM 2133 N N . ILE B 1 112 ? 12.641 8.469 18.516 1 88.69 112 ILE B N 1
ATOM 2134 C CA . ILE B 1 112 ? 11.852 9.547 17.922 1 88.69 112 ILE B CA 1
ATOM 2135 C C . ILE B 1 112 ? 10.477 9.023 17.516 1 88.69 112 ILE B C 1
ATOM 2137 O O . ILE B 1 112 ? 9.477 9.742 17.609 1 88.69 112 ILE B O 1
ATOM 2141 N N . GLY B 1 113 ? 10.422 7.789 17.016 1 91.88 113 GLY B N 1
ATOM 2142 C CA . GLY B 1 113 ? 9.148 7.195 16.641 1 91.88 113 GLY B CA 1
ATOM 2143 C C . GLY B 1 113 ? 8.156 7.141 17.797 1 91.88 113 GLY B C 1
ATOM 2144 O O . GLY B 1 113 ? 6.961 7.344 17.594 1 91.88 113 GLY B O 1
ATOM 2145 N N . LYS B 1 114 ? 8.656 6.965 18.984 1 93.12 114 LYS B N 1
ATOM 2146 C CA . LYS B 1 114 ? 7.789 6.867 20.156 1 93.12 114 LYS B CA 1
ATOM 2147 C C . LYS B 1 114 ? 7.164 8.219 20.484 1 93.12 114 LYS B C 1
ATOM 2149 O O . LYS B 1 114 ? 6.105 8.281 21.109 1 93.12 114 LYS B O 1
ATOM 2154 N N . GLU B 1 115 ? 7.781 9.219 20.047 1 91.88 115 GLU B N 1
ATOM 2155 C CA . GLU B 1 115 ? 7.273 10.555 20.328 1 91.88 115 GLU B CA 1
ATOM 2156 C C . GLU B 1 115 ? 6.102 10.898 19.406 1 91.88 115 GLU B C 1
ATOM 2158 O O . GLU B 1 115 ? 5.266 11.742 19.75 1 91.88 115 GLU B O 1
ATOM 2163 N N . ILE B 1 116 ? 6.066 10.25 18.281 1 93.12 116 ILE B N 1
ATOM 2164 C CA . ILE B 1 116 ? 5.098 10.68 17.281 1 93.12 116 ILE B CA 1
ATOM 2165 C C . ILE B 1 116 ? 4.023 9.609 17.109 1 93.12 116 ILE B C 1
ATOM 2167 O O . ILE B 1 116 ? 2.963 9.875 16.531 1 93.12 116 ILE B O 1
ATOM 2171 N N . ILE B 1 117 ? 4.258 8.461 17.594 1 95.94 117 ILE B N 1
ATOM 2172 C CA . ILE B 1 117 ? 3.434 7.293 17.297 1 95.94 117 ILE B CA 1
ATOM 2173 C C . ILE B 1 117 ? 2.016 7.516 17.812 1 95.94 117 ILE B C 1
ATOM 2175 O O . ILE B 1 117 ? 1.042 7.141 17.156 1 95.94 117 ILE B O 1
ATOM 2179 N N . ASP B 1 118 ? 1.88 8.125 18.953 1 96.75 118 ASP B N 1
ATOM 2180 C CA . ASP B 1 118 ? 0.553 8.328 19.516 1 96.75 118 ASP B CA 1
ATOM 2181 C C . ASP B 1 118 ? -0.285 9.258 18.656 1 96.75 118 ASP B C 1
ATOM 2183 O O . ASP B 1 118 ? -1.486 9.039 18.484 1 96.75 118 ASP B O 1
ATOM 2187 N N . GLN B 1 119 ? 0.346 10.242 18.188 1 96.88 119 GLN B N 1
ATOM 2188 C CA . GLN B 1 119 ? -0.349 11.156 17.281 1 96.88 119 GLN B CA 1
ATOM 2189 C C . GLN B 1 119 ? -0.815 10.438 16.016 1 96.88 119 GLN B C 1
ATOM 2191 O O . GLN B 1 119 ? -1.95 10.617 15.578 1 96.88 119 GLN B O 1
ATOM 2196 N N . VAL B 1 120 ? 0.042 9.648 15.445 1 97.25 120 VAL B N 1
ATOM 2197 C CA . VAL B 1 120 ? -0.27 8.898 14.227 1 97.25 120 VAL B CA 1
ATOM 2198 C C . VAL B 1 120 ? -1.43 7.945 14.492 1 97.25 120 VAL B C 1
ATOM 2200 O O . VAL B 1 120 ? -2.391 7.895 13.719 1 97.25 120 VAL B O 1
ATOM 2203 N N . LEU B 1 121 ? -1.376 7.293 15.625 1 97.31 121 LEU B N 1
ATOM 2204 C CA . LEU B 1 121 ? -2.412 6.324 15.961 1 97.31 121 LEU B CA 1
ATOM 2205 C C . LEU B 1 121 ? -3.744 7.02 16.219 1 97.31 121 LEU B C 1
ATOM 2207 O O . LEU B 1 121 ? -4.805 6.488 15.883 1 97.31 121 LEU B O 1
ATOM 2211 N N . ASP B 1 122 ? -3.668 8.148 16.797 1 97.56 122 ASP B N 1
ATOM 2212 C CA . ASP B 1 122 ? -4.883 8.93 17.016 1 97.56 122 ASP B CA 1
ATOM 2213 C C . ASP B 1 122 ? -5.551 9.297 15.695 1 97.56 122 ASP B C 1
ATOM 2215 O O . ASP B 1 122 ? -6.77 9.195 15.555 1 97.56 122 ASP B O 1
ATOM 2219 N N . ARG B 1 123 ? -4.785 9.68 14.742 1 97.12 123 ARG B N 1
ATOM 2220 C CA . ARG B 1 123 ? -5.328 10.031 13.438 1 97.12 123 ARG B CA 1
ATOM 2221 C C . ARG B 1 123 ? -5.898 8.805 12.734 1 97.12 123 ARG B C 1
ATOM 2223 O O . ARG B 1 123 ? -6.949 8.883 12.086 1 97.12 123 ARG B O 1
ATOM 2230 N N . ILE B 1 124 ? -5.191 7.711 12.828 1 96.69 124 ILE B N 1
ATOM 2231 C CA . ILE B 1 124 ? -5.676 6.465 12.242 1 96.69 124 ILE B CA 1
ATOM 2232 C C . ILE B 1 124 ? -7.02 6.09 12.859 1 96.69 124 ILE B C 1
ATOM 2234 O O . ILE B 1 124 ? -7.949 5.703 12.141 1 96.69 124 ILE B O 1
ATOM 2238 N N . ARG B 1 125 ? -7.129 6.246 14.148 1 96.5 125 ARG B N 1
ATOM 2239 C CA . ARG B 1 125 ? -8.383 5.938 14.836 1 96.5 125 ARG B CA 1
ATOM 2240 C C . ARG B 1 125 ? -9.516 6.812 14.32 1 96.5 125 ARG B C 1
ATOM 2242 O O . ARG B 1 125 ? -10.633 6.328 14.102 1 96.5 125 ARG B O 1
ATOM 2249 N N . LYS B 1 126 ? -9.266 8.039 14.156 1 96.12 126 LYS B N 1
ATOM 2250 C CA . LYS B 1 126 ? -10.289 8.969 13.664 1 96.12 126 LYS B CA 1
ATOM 2251 C C . LYS B 1 126 ? -10.734 8.578 12.258 1 96.12 126 LYS B C 1
ATOM 2253 O O . LYS B 1 126 ? -11.93 8.602 11.961 1 96.12 126 LYS B O 1
ATOM 2258 N N . LEU B 1 127 ? -9.797 8.25 11.422 1 95.81 127 LEU B N 1
ATOM 2259 C CA . LEU B 1 127 ? -10.141 7.793 10.078 1 95.81 127 LEU B CA 1
ATOM 2260 C C . LEU B 1 127 ? -10.93 6.496 10.133 1 95.81 127 LEU B C 1
ATOM 2262 O O . LEU B 1 127 ? -11.914 6.332 9.398 1 95.81 127 LEU B O 1
ATOM 2266 N N . ALA B 1 128 ? -10.453 5.613 10.992 1 94.94 128 ALA B N 1
ATOM 2267 C CA . ALA B 1 128 ? -11.125 4.32 11.125 1 94.94 128 ALA B CA 1
ATOM 2268 C C . ALA B 1 128 ? -12.562 4.496 11.594 1 94.94 128 ALA B C 1
ATOM 2270 O O . ALA B 1 128 ? -13.469 3.805 11.117 1 94.94 128 ALA B O 1
ATOM 2271 N N . ASP B 1 129 ? -12.781 5.449 12.484 1 94.94 129 ASP B N 1
ATOM 2272 C CA . ASP B 1 129 ? -14.109 5.73 13.023 1 94.94 129 ASP B CA 1
ATOM 2273 C C . ASP B 1 129 ? -15.055 6.234 11.93 1 94.94 129 ASP B C 1
ATOM 2275 O O . ASP B 1 129 ? -16.266 6.133 12.062 1 94.94 129 ASP B O 1
ATOM 2279 N N . GLN B 1 130 ? -14.508 6.805 10.93 1 93.06 130 GLN B N 1
ATOM 2280 C CA . GLN B 1 130 ? -15.305 7.34 9.836 1 93.06 130 GLN B CA 1
ATOM 2281 C C . GLN B 1 130 ? -15.617 6.262 8.805 1 93.06 130 GLN B C 1
ATOM 2283 O O . GLN B 1 130 ? -16.359 6.504 7.852 1 93.06 130 GLN B O 1
ATOM 2288 N N . CYS B 1 131 ? -15.008 5.07 8.938 1 93 131 CYS B N 1
ATOM 2289 C CA . CYS B 1 131 ? -15.234 3.971 8.008 1 93 131 CYS B CA 1
ATOM 2290 C C . CYS B 1 131 ? -16.422 3.125 8.445 1 93 131 CYS B C 1
ATOM 2292 O O . CYS B 1 131 ? -16.688 2.98 9.641 1 93 131 CYS B O 1
ATOM 2294 N N . THR B 1 132 ? -17.156 2.641 7.5 1 91.06 132 THR B N 1
ATOM 2295 C CA . THR B 1 132 ? -18.266 1.745 7.789 1 91.06 132 THR B CA 1
ATOM 2296 C C . THR B 1 132 ? -17.875 0.293 7.527 1 91.06 132 THR B C 1
ATOM 2298 O O . THR B 1 132 ? -18.547 -0.629 8.016 1 91.06 132 THR B O 1
ATOM 2301 N N . GLY B 1 133 ? -16.812 0.062 6.789 1 90.75 133 GLY B N 1
ATOM 2302 C CA . GLY B 1 133 ? -16.312 -1.261 6.453 1 90.75 133 GLY B CA 1
ATOM 2303 C C . GLY B 1 133 ? -14.828 -1.285 6.18 1 90.75 133 GLY B C 1
ATOM 2304 O O . GLY B 1 133 ? -14.398 -1.688 5.098 1 90.75 133 GLY B O 1
ATOM 2305 N N . LEU B 1 134 ? -14.062 -0.925 7.254 1 92.19 134 LEU B N 1
ATOM 2306 C CA . LEU B 1 134 ? -12.609 -0.923 7.125 1 92.19 134 LEU B CA 1
ATOM 2307 C C . LEU B 1 134 ? -12.086 -2.338 6.922 1 92.19 134 LEU B C 1
ATOM 2309 O O . LEU B 1 134 ? -12.375 -3.236 7.715 1 92.19 134 LEU B O 1
ATOM 2313 N N . GLN B 1 135 ? -11.336 -2.451 5.809 1 89.81 135 GLN B N 1
ATOM 2314 C CA . GLN B 1 135 ? -10.797 -3.766 5.488 1 89.81 135 GLN B CA 1
ATOM 2315 C C . GLN B 1 135 ? -9.359 -3.904 5.992 1 89.81 135 GLN B C 1
ATOM 2317 O O . GLN B 1 135 ? -8.906 -5.012 6.281 1 89.81 135 GLN B O 1
ATOM 2322 N N . GLY B 1 136 ? -8.656 -2.789 5.996 1 92.94 136 GLY B N 1
ATOM 2323 C CA . GLY B 1 136 ? -7.266 -2.879 6.406 1 92.94 136 GLY B CA 1
ATOM 2324 C C . GLY B 1 136 ? -6.477 -1.615 6.121 1 92.94 136 GLY B C 1
ATOM 2325 O O . GLY B 1 136 ? -7.055 -0.542 5.945 1 92.94 136 GLY B O 1
ATOM 2326 N N . PHE B 1 137 ? -5.109 -1.788 6.16 1 93.56 137 PHE B N 1
ATOM 2327 C CA . PHE B 1 137 ? -4.16 -0.688 6.027 1 93.56 137 PHE B CA 1
ATOM 2328 C C . PHE B 1 137 ? -3.15 -0.975 4.922 1 93.56 137 PHE B C 1
ATOM 2330 O O . PHE B 1 137 ? -2.662 -2.1 4.797 1 93.56 137 PHE B O 1
ATOM 2337 N N . LEU B 1 138 ? -2.98 -0.012 4.16 1 93.38 138 LEU B N 1
ATOM 2338 C CA . LEU B 1 138 ? -1.841 -0.036 3.252 1 93.38 138 LEU B CA 1
ATOM 2339 C C . LEU B 1 138 ? -0.671 0.756 3.826 1 93.38 138 LEU B C 1
ATOM 2341 O O . LEU B 1 138 ? -0.782 1.964 4.047 1 93.38 138 LEU B O 1
ATOM 2345 N N . VAL B 1 139 ? 0.414 0.065 4.023 1 92.94 139 VAL B N 1
ATOM 2346 C CA . VAL B 1 139 ? 1.549 0.708 4.68 1 92.94 139 VAL B CA 1
ATOM 2347 C C . VAL B 1 139 ? 2.789 0.589 3.797 1 92.94 139 VAL B C 1
ATOM 2349 O O . VAL B 1 139 ? 3.082 -0.486 3.27 1 92.94 139 VAL B O 1
ATOM 2352 N N . PHE B 1 140 ? 3.463 1.667 3.68 1 91.62 140 PHE B N 1
ATOM 2353 C CA . PHE B 1 140 ? 4.742 1.663 2.977 1 91.62 140 PHE B CA 1
ATOM 2354 C C . PHE B 1 140 ? 5.883 1.332 3.93 1 91.62 140 PHE B C 1
ATOM 2356 O O . PHE B 1 140 ? 6.043 1.984 4.961 1 91.62 140 PHE B O 1
ATOM 2363 N N . HIS B 1 141 ? 6.621 0.309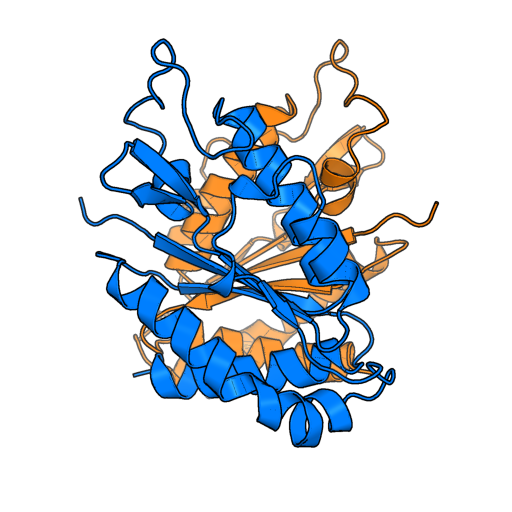 3.611 1 87.31 141 HIS B N 1
ATOM 2364 C CA . HIS B 1 141 ? 7.832 -0.088 4.316 1 87.31 141 HIS B CA 1
ATOM 2365 C C . HIS B 1 141 ? 9.078 0.224 3.494 1 87.31 141 HIS B C 1
ATOM 2367 O O . HIS B 1 141 ? 9.281 -0.358 2.426 1 87.31 141 HIS B O 1
ATOM 2373 N N . SER B 1 142 ? 9.914 1.049 4.051 1 86.56 142 SER B N 1
ATOM 2374 C CA . SER B 1 142 ? 11.07 1.521 3.295 1 86.56 142 SER B CA 1
ATOM 2375 C C . SER B 1 142 ? 12.141 0.438 3.186 1 86.56 142 SER B C 1
ATOM 2377 O O . SER B 1 142 ? 12.336 -0.343 4.121 1 86.56 142 SER B O 1
ATOM 2379 N N . PHE B 1 143 ? 12.789 0.499 2.066 1 84.12 143 PHE B N 1
ATOM 2380 C CA . PHE B 1 143 ? 14.016 -0.259 1.861 1 84.12 143 PHE B CA 1
ATOM 2381 C C . PHE B 1 143 ? 15.18 0.391 2.596 1 84.12 143 PHE B C 1
ATOM 2383 O O . PHE B 1 143 ? 15.289 1.618 2.645 1 84.12 143 PHE B O 1
ATOM 2390 N N . GLY B 1 144 ? 16.156 -0.38 3.258 1 81 144 GLY B N 1
ATOM 2391 C CA . GLY B 1 144 ? 17.391 0.125 3.826 1 81 144 GLY B CA 1
ATOM 2392 C C . GLY B 1 144 ? 17.375 0.182 5.34 1 81 144 GLY B C 1
ATOM 2393 O O . GLY B 1 144 ? 18.422 0.291 5.977 1 81 144 GLY B O 1
ATOM 2394 N N . GLY B 1 145 ? 16.328 0.073 6.023 1 77.12 145 GLY B N 1
ATOM 2395 C CA . GLY B 1 145 ? 16.297 -0.081 7.469 1 77.12 145 GLY B CA 1
ATOM 2396 C C . GLY B 1 145 ? 16.578 1.207 8.211 1 77.12 145 GLY B C 1
ATOM 2397 O O . GLY B 1 145 ? 17.219 1.188 9.273 1 77.12 145 GLY B O 1
ATOM 2398 N N . GLY B 1 146 ? 16.375 2.367 7.703 1 83.56 146 GLY B N 1
ATOM 2399 C CA . GLY B 1 146 ? 16.609 3.641 8.367 1 83.56 146 GLY B CA 1
ATOM 2400 C C . GLY B 1 146 ? 15.477 4.035 9.305 1 83.56 146 GLY B C 1
ATOM 2401 O O . GLY B 1 146 ? 14.758 3.176 9.812 1 83.56 146 GLY B O 1
ATOM 2402 N N . THR B 1 147 ? 15.469 5.25 9.609 1 86.62 147 THR B N 1
ATOM 2403 C CA . THR B 1 147 ? 14.508 5.785 10.57 1 86.62 147 THR B CA 1
ATOM 2404 C C . THR B 1 147 ? 13.078 5.512 10.125 1 86.62 147 THR B C 1
ATOM 2406 O O . THR B 1 147 ? 12.219 5.16 10.938 1 86.62 147 THR B O 1
ATOM 2409 N N . GLY B 1 148 ? 12.875 5.656 8.867 1 85.94 148 GLY B N 1
ATOM 2410 C CA . GLY B 1 148 ? 11.555 5.363 8.336 1 85.94 148 GLY B CA 1
ATOM 2411 C C . GLY B 1 148 ? 11.133 3.922 8.555 1 85.94 148 GLY B C 1
ATOM 2412 O O . GLY B 1 148 ? 9.992 3.656 8.953 1 85.94 148 GLY B O 1
ATOM 2413 N N . SER B 1 149 ? 12.047 3.086 8.336 1 85.25 149 SER B N 1
ATOM 2414 C CA . SER B 1 149 ? 11.766 1.668 8.531 1 85.25 149 SER B CA 1
ATOM 2415 C C . SER B 1 149 ? 11.516 1.354 10 1 85.25 149 SER B C 1
ATOM 2417 O O . SER B 1 149 ? 10.648 0.549 10.336 1 85.25 149 SER B O 1
ATOM 2419 N N . GLY B 1 150 ? 12.352 1.902 10.812 1 86.88 150 GLY B N 1
ATOM 2420 C CA . GLY B 1 150 ? 12.133 1.734 12.242 1 86.88 150 GLY B CA 1
ATOM 2421 C C . GLY B 1 150 ? 10.758 2.195 12.688 1 86.88 150 GLY B C 1
ATOM 2422 O O . GLY B 1 150 ? 10.07 1.49 13.43 1 86.88 150 GLY B O 1
ATOM 2423 N N . PHE B 1 151 ? 10.375 3.33 12.227 1 91 151 PHE B N 1
ATOM 2424 C CA . PHE B 1 151 ? 9.062 3.85 12.602 1 91 151 PHE B CA 1
ATOM 2425 C C . PHE B 1 151 ? 7.953 2.955 12.055 1 91 151 PHE B C 1
ATOM 2427 O O . PHE B 1 151 ? 6.965 2.699 12.75 1 91 151 PHE B O 1
ATOM 2434 N N . THR B 1 152 ? 8.078 2.545 10.836 1 90.81 152 THR B N 1
ATOM 2435 C CA . THR B 1 152 ? 7.078 1.674 10.227 1 90.81 152 THR B CA 1
ATOM 2436 C C . THR B 1 152 ? 6.906 0.396 11.047 1 90.81 152 THR B C 1
ATOM 2438 O O . THR B 1 152 ? 5.781 -0.05 11.281 1 90.81 152 THR B O 1
ATOM 2441 N N . SER B 1 153 ? 8.008 -0.144 11.469 1 86.25 153 SER B N 1
ATOM 2442 C CA . SER B 1 153 ? 7.949 -1.342 12.297 1 86.25 153 SER B CA 1
ATOM 2443 C C . SER B 1 153 ? 7.188 -1.077 13.594 1 86.25 153 SER B C 1
ATOM 2445 O O . SER B 1 153 ? 6.344 -1.88 14 1 86.25 153 SER B O 1
ATOM 2447 N N . LEU B 1 154 ? 7.484 -0.02 14.211 1 90.06 154 LEU B N 1
ATOM 2448 C CA . LEU B 1 154 ? 6.766 0.381 15.422 1 90.06 154 LEU B CA 1
ATOM 2449 C C . LEU B 1 154 ? 5.277 0.54 15.141 1 90.06 154 LEU B C 1
ATOM 2451 O O . LEU B 1 154 ? 4.441 0.028 15.891 1 90.06 154 LEU B O 1
ATOM 2455 N N . LEU B 1 155 ? 4.969 1.201 14.102 1 92.5 155 LEU B N 1
ATOM 2456 C CA . LEU B 1 155 ? 3.586 1.441 13.703 1 92.5 155 LEU B CA 1
ATOM 2457 C C . LEU B 1 155 ? 2.842 0.126 13.492 1 92.5 155 LEU B C 1
ATOM 2459 O O . LEU B 1 155 ? 1.729 -0.049 13.992 1 92.5 155 LEU B O 1
ATOM 2463 N N . MET B 1 156 ? 3.467 -0.729 12.812 1 86.44 156 MET B N 1
ATOM 2464 C CA . MET B 1 156 ? 2.834 -2.012 12.516 1 86.44 156 MET B CA 1
ATOM 2465 C C . MET B 1 156 ? 2.572 -2.797 13.789 1 86.44 156 MET B C 1
ATOM 2467 O O . MET B 1 156 ? 1.546 -3.471 13.914 1 86.44 156 MET B O 1
ATOM 2471 N N . GLU B 1 157 ? 3.473 -2.762 14.656 1 85.25 157 GLU B N 1
ATOM 2472 C CA . GLU B 1 157 ? 3.281 -3.41 15.945 1 85.25 157 GLU B CA 1
ATOM 2473 C C . GLU B 1 157 ? 2.062 -2.844 16.672 1 85.25 157 GLU B C 1
ATOM 2475 O O . GLU B 1 157 ? 1.251 -3.598 17.219 1 85.25 157 GLU B O 1
ATOM 2480 N N . ARG B 1 158 ? 1.941 -1.603 16.641 1 90.94 158 ARG B N 1
ATOM 2481 C CA . ARG B 1 158 ? 0.837 -0.956 17.344 1 90.94 158 ARG B CA 1
ATOM 2482 C C . ARG B 1 158 ? -0.49 -1.227 16.641 1 90.94 158 ARG B C 1
ATOM 2484 O O . ARG B 1 158 ? -1.512 -1.441 17.297 1 90.94 158 ARG B O 1
ATOM 2491 N N . LEU B 1 159 ? -0.478 -1.208 15.344 1 88 159 LEU B N 1
ATOM 2492 C CA . LEU B 1 159 ? -1.692 -1.497 14.594 1 88 159 LEU B CA 1
ATOM 2493 C C . LEU B 1 159 ? -2.168 -2.922 14.859 1 88 159 LEU B C 1
ATOM 2495 O O . LEU B 1 159 ? -3.371 -3.172 14.953 1 88 159 LEU B O 1
ATOM 2499 N N . SER B 1 160 ? -1.207 -3.809 14.914 1 82.81 160 SER B N 1
ATOM 2500 C CA . SER B 1 160 ? -1.547 -5.203 15.188 1 82.81 160 SER B CA 1
ATOM 2501 C C . SER B 1 160 ? -2.225 -5.352 16.547 1 82.81 160 SER B C 1
ATOM 2503 O O . SER B 1 160 ? -3.139 -6.164 16.703 1 82.81 160 SER B O 1
ATOM 2505 N N . VAL B 1 161 ? -1.83 -4.594 17.516 1 84.19 161 VAL B N 1
ATOM 2506 C CA . VAL B 1 161 ? -2.402 -4.633 18.844 1 84.19 161 VAL B CA 1
ATOM 2507 C C . VAL B 1 161 ? -3.793 -4.004 18.844 1 84.19 161 VAL B C 1
ATOM 2509 O O . VAL B 1 161 ? -4.746 -4.582 19.375 1 84.19 161 VAL B O 1
ATOM 2512 N N . ASP B 1 162 ? -3.916 -2.922 18.219 1 88.88 162 ASP B N 1
ATOM 2513 C CA . ASP B 1 162 ? -5.137 -2.125 18.281 1 88.88 162 ASP B CA 1
ATOM 2514 C C . ASP B 1 162 ? -6.215 -2.693 17.359 1 88.88 162 ASP B C 1
ATOM 2516 O O . ASP B 1 162 ? -7.41 -2.553 17.641 1 88.88 162 ASP B O 1
ATOM 2520 N N . TYR B 1 163 ? -5.758 -3.369 16.281 1 85.25 163 TYR B N 1
ATOM 2521 C CA . TYR B 1 163 ? -6.738 -3.775 15.289 1 85.25 163 TYR B CA 1
ATOM 2522 C C . TYR B 1 163 ? -6.617 -5.262 14.977 1 85.25 163 TYR B C 1
ATOM 2524 O O . TYR B 1 163 ? -7.223 -5.758 14.023 1 85.25 163 TYR B O 1
ATOM 2532 N N . GLY B 1 164 ? -5.711 -5.977 15.602 1 72 164 GLY B N 1
ATOM 2533 C CA . GLY B 1 164 ? -5.48 -7.395 15.375 1 72 164 GLY B CA 1
ATOM 2534 C C . GLY B 1 164 ? -6.438 -8.281 16.141 1 72 164 GLY B C 1
ATOM 2535 O O . GLY B 1 164 ? -6.188 -9.477 16.312 1 72 164 GLY B O 1
ATOM 2536 N N . LYS B 1 165 ? -7.484 -7.793 16.781 1 61.06 165 LYS B N 1
ATOM 2537 C CA . LYS B 1 165 ? -8.32 -8.648 17.625 1 61.06 165 LYS B CA 1
ATOM 2538 C C . LYS B 1 165 ? -9.297 -9.461 16.766 1 61.06 165 LYS B C 1
ATOM 2540 O O . LYS B 1 165 ? -9.672 -9.039 15.672 1 61.06 165 LYS B O 1
#

Nearest PDB structures (foldseek):
  5fnv-assembly1_A  TM=9.323E-01  e=3.371E-27  Gallus gallus
  7z0g-assembly2_R  TM=9.347E-01  e=1.059E-26  Ovis aries
  6gwd-assembly1_E  TM=9.526E-01  e=4.294E-26  Ovis aries
  6f7c-assembly1_A  TM=9.277E-01  e=1.129E-26  Bos taurus
  7yhn-assembly1_A  TM=9.222E-01  e=1.129E-26  Sus scrofa